Protein AF-A0A1E3I6L8-F1 (afdb_monomer)

pLDDT: mean 77.23, std 16.22, range [41.81, 96.69]

Foldseek 3Di:
DVPLDDDDPVRCLQVLQLVQLLFVVVQVVVVVVDPPDPDPADVQDPPGDGDDDDDLLQDPVSVCSNQLVDWTDHDDLVPADPPHPCNPSPDIRHNPDGDAEEAADEDLVVVQVVVVPDPPDPNDNVSSVVSVVSHDDCPPPQRYDYFHPPDDPVVSVVSSSVRNSCSVVVPDD

Nearest PDB structures (foldseek):
  3t61-assembly1_B  TM=8.665E-01  e=8.784E-06  Sinorhizobium meliloti 1021
  4eun-assembly1_A-2  TM=8.192E-01  e=5.957E-04  Janibacter sp. HTCC2649
  2wwf-assembly1_A  TM=7.005E-01  e=2.018E+00  Plasmodium falciparum 3D7
  5xb5-assembly1_A  TM=6.615E-01  e=2.146E+00  Aquifex aeolicus VF5
  5xb5-assembly1_B  TM=5.647E-01  e=2.018E+00  Aquifex aeolicus VF5

Mean predicted aligned error: 9.34 Å

Secondary structure (DSSP, 8-state):
--S-PPP-HHHHHHHHHHHHHHHHHHHHHHHHH----S----TT--SS----------SHHHHHHHHTSS--PPPPGGGS-TTSTTTT--PPP-S-S---EEEEE--HHHHHHHHHH-SS----HHHHHHHHHT----TT-TTEEEEE--S-HHHHHHHHHHHHHHHHTT---

Structure (mmCIF, N/CA/C/O backbone):
data_AF-A0A1E3I6L8-F1
#
_entry.id   AF-A0A1E3I6L8-F1
#
loop_
_atom_site.group_PDB
_atom_site.id
_atom_site.type_symbol
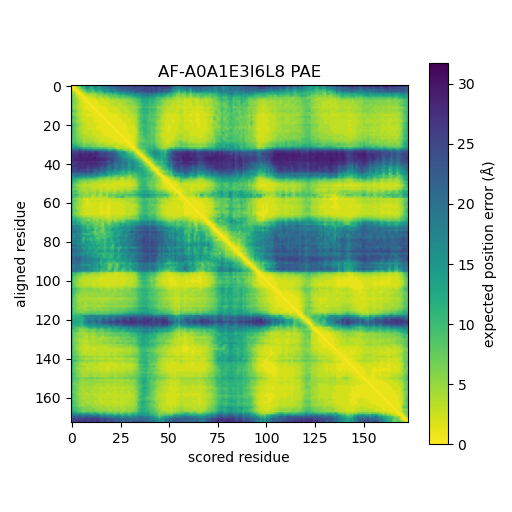_atom_site.label_atom_id
_atom_site.label_alt_id
_atom_site.label_comp_id
_atom_site.label_asym_id
_atom_site.label_entity_id
_atom_site.label_seq_id
_atom_site.pdbx_PDB_ins_code
_atom_site.Cartn_x
_atom_site.Cartn_y
_atom_site.Cartn_z
_atom_site.occupancy
_atom_site.B_iso_or_equiv
_atom_site.auth_seq_id
_atom_site.auth_comp_id
_atom_site.auth_asym_id
_atom_site.auth_atom_id
_atom_site.pdbx_PDB_model_num
ATOM 1 N N . MET A 1 1 ? 12.321 14.744 -6.419 1.00 46.94 1 MET A N 1
ATOM 2 C CA . MET A 1 1 ? 12.068 13.930 -7.634 1.00 46.94 1 MET A CA 1
ATOM 3 C C . MET A 1 1 ? 11.797 14.814 -8.864 1.00 46.94 1 MET A C 1
ATOM 5 O O . MET A 1 1 ? 10.755 14.685 -9.489 1.00 46.94 1 MET A O 1
ATOM 9 N N . SER A 1 2 ? 12.706 15.727 -9.233 1.00 49.22 2 SER A N 1
ATOM 10 C CA . SER A 1 2 ? 12.550 16.594 -10.424 1.00 49.22 2 SER A CA 1
ATOM 11 C C . SER A 1 2 ? 13.302 16.085 -11.663 1.00 49.22 2 SER A C 1
ATOM 13 O O . SER A 1 2 ? 13.050 16.571 -12.760 1.00 49.22 2 SER A O 1
ATOM 15 N N . ARG A 1 3 ? 14.205 15.101 -11.507 1.00 56.00 3 ARG A N 1
ATOM 16 C CA . ARG A 1 3 ? 15.082 14.582 -12.579 1.00 56.00 3 ARG A CA 1
ATOM 17 C C . ARG A 1 3 ? 14.625 13.256 -13.205 1.00 56.00 3 ARG A C 1
ATOM 19 O O . ARG A 1 3 ? 15.257 12.793 -14.142 1.00 56.00 3 ARG A O 1
ATOM 26 N N . GLY A 1 4 ? 13.540 12.650 -12.712 1.00 59.41 4 GLY A N 1
ATOM 27 C CA . GLY A 1 4 ? 13.014 11.375 -13.230 1.00 59.41 4 GLY A CA 1
ATOM 28 C C . GLY A 1 4 ? 13.802 10.121 -12.823 1.00 59.41 4 GLY A C 1
ATOM 29 O O . GLY A 1 4 ? 13.474 9.029 -13.277 1.00 59.41 4 GLY A O 1
ATOM 30 N N . GLU A 1 5 ? 14.812 10.257 -11.964 1.00 67.62 5 GLU A N 1
ATOM 31 C CA . GLU A 1 5 ? 15.563 9.133 -11.400 1.00 67.62 5 GLU A CA 1
ATOM 32 C C . GLU A 1 5 ? 14.704 8.380 -10.373 1.00 67.62 5 GLU A C 1
ATOM 34 O O . GLU A 1 5 ? 14.024 8.986 -9.538 1.00 67.62 5 GLU A O 1
ATOM 39 N N . ALA A 1 6 ? 14.699 7.048 -10.458 1.00 71.44 6 ALA A N 1
ATOM 40 C CA . ALA A 1 6 ? 14.016 6.213 -9.481 1.00 71.44 6 ALA A CA 1
ATOM 41 C C . ALA A 1 6 ? 14.799 6.215 -8.163 1.00 71.44 6 ALA A C 1
ATOM 43 O O . ALA A 1 6 ? 16.017 6.078 -8.174 1.00 71.44 6 ALA A O 1
ATOM 44 N N . LEU A 1 7 ? 14.088 6.311 -7.037 1.00 80.44 7 LEU A N 1
ATOM 45 C CA . LEU A 1 7 ? 14.697 6.136 -5.715 1.00 80.44 7 LEU A CA 1
ATOM 46 C C . LEU A 1 7 ? 15.368 4.754 -5.618 1.00 80.44 7 LEU A C 1
ATOM 48 O O . LEU A 1 7 ? 14.890 3.790 -6.232 1.00 80.44 7 LEU A O 1
ATOM 52 N N . SER A 1 8 ? 16.433 4.646 -4.834 1.00 84.50 8 SER A N 1
ATOM 53 C CA . SER A 1 8 ? 17.073 3.386 -4.443 1.00 84.50 8 SER A CA 1
ATOM 54 C C . SER A 1 8 ? 16.395 2.762 -3.212 1.00 84.50 8 SER A C 1
ATOM 56 O O . SER A 1 8 ? 15.415 3.293 -2.684 1.00 84.50 8 SER A O 1
ATOM 58 N N . ASP A 1 9 ? 16.856 1.587 -2.780 1.00 83.88 9 ASP A N 1
ATOM 59 C CA . ASP A 1 9 ? 16.396 0.979 -1.522 1.00 83.88 9 ASP A CA 1
ATOM 60 C C . ASP A 1 9 ? 16.813 1.823 -0.312 1.00 83.88 9 ASP A C 1
ATOM 62 O O . ASP A 1 9 ? 15.983 2.088 0.557 1.00 83.88 9 ASP A O 1
ATOM 66 N N . GLU A 1 10 ? 18.056 2.310 -0.309 1.00 83.12 10 GLU A N 1
ATOM 67 C CA . GLU A 1 10 ? 18.606 3.199 0.721 1.00 83.12 10 GLU A CA 1
ATOM 68 C C . GLU A 1 10 ? 17.812 4.503 0.818 1.00 83.12 10 GLU A C 1
ATOM 70 O O . GLU A 1 10 ? 17.487 4.939 1.917 1.00 83.12 10 GLU A O 1
ATOM 75 N N . ASP A 1 11 ? 17.387 5.062 -0.319 1.00 83.25 11 ASP A N 1
ATOM 76 C CA . ASP A 1 11 ? 16.543 6.258 -0.324 1.00 83.25 11 ASP A CA 1
ATOM 77 C C . ASP A 1 11 ? 15.155 5.995 0.271 1.00 83.25 11 ASP A C 1
ATOM 79 O O . ASP A 1 11 ? 14.557 6.898 0.842 1.00 83.25 11 ASP A O 1
ATOM 83 N N . ARG A 1 12 ? 14.589 4.789 0.107 1.00 84.81 12 ARG A N 1
ATOM 84 C CA . ARG A 1 12 ? 13.213 4.466 0.541 1.00 84.81 12 ARG A CA 1
ATOM 85 C C . ARG A 1 12 ? 13.124 4.040 1.997 1.00 84.81 12 ARG A C 1
ATOM 87 O O . ARG A 1 12 ? 12.110 4.320 2.634 1.00 84.81 12 ARG A O 1
ATOM 94 N N . LEU A 1 13 ? 14.137 3.334 2.489 1.00 82.81 13 LEU A N 1
ATOM 95 C CA . LEU A 1 13 ? 14.182 2.747 3.828 1.00 82.81 13 LEU A CA 1
ATOM 96 C C . LEU A 1 13 ? 13.789 3.746 4.932 1.00 82.81 13 LEU A C 1
ATOM 98 O O . LEU A 1 13 ? 12.833 3.461 5.664 1.00 82.81 13 LEU A O 1
ATOM 102 N N . PRO A 1 14 ? 14.402 4.944 4.994 1.00 82.19 14 PRO A N 1
ATOM 103 C CA . PRO A 1 14 ? 14.046 5.937 5.993 1.00 82.19 14 PRO A CA 1
ATOM 104 C C . PRO A 1 14 ? 12.582 6.384 5.902 1.00 82.19 14 PRO A C 1
ATOM 106 O O . PRO A 1 14 ? 11.883 6.495 6.911 1.00 82.19 14 PRO A O 1
ATOM 109 N N . TRP A 1 15 ? 12.073 6.591 4.685 1.00 85.06 15 TRP A N 1
ATOM 110 C CA . TRP A 1 15 ? 10.682 6.997 4.478 1.00 85.06 15 TRP A CA 1
ATOM 111 C C . TRP A 1 15 ? 9.690 5.915 4.898 1.00 85.06 15 TRP A C 1
ATOM 113 O O . TRP A 1 15 ? 8.659 6.241 5.477 1.00 85.06 15 TRP A O 1
ATOM 123 N N . LEU A 1 16 ? 9.980 4.636 4.646 1.00 86.62 16 LEU A N 1
ATOM 124 C CA . LEU A 1 16 ? 9.114 3.526 5.058 1.00 86.62 16 LEU A CA 1
ATOM 125 C C . LEU A 1 16 ? 9.030 3.414 6.584 1.00 86.62 16 LEU A C 1
ATOM 127 O O . LEU A 1 16 ? 7.927 3.313 7.129 1.00 86.62 16 LEU A O 1
ATOM 131 N N . ALA A 1 17 ? 10.174 3.501 7.269 1.00 82.69 17 ALA A N 1
ATOM 132 C CA . ALA A 1 17 ? 10.234 3.535 8.728 1.00 82.69 17 ALA A CA 1
ATOM 133 C C . ALA A 1 17 ? 9.431 4.717 9.285 1.00 82.69 17 ALA A C 1
ATOM 135 O O . ALA A 1 17 ? 8.641 4.570 10.222 1.00 82.69 17 ALA A O 1
ATOM 136 N N . LEU A 1 18 ? 9.583 5.884 8.659 1.00 83.19 18 LEU A N 1
ATOM 137 C CA . LEU A 1 18 ? 8.915 7.099 9.086 1.00 83.19 18 LEU A CA 1
ATOM 138 C C . LEU A 1 18 ? 7.398 7.066 8.869 1.00 83.19 18 LEU A C 1
ATOM 140 O O . LEU A 1 18 ? 6.635 7.506 9.730 1.00 83.19 18 LEU A O 1
ATOM 144 N N . ILE A 1 19 ? 6.948 6.542 7.728 1.00 87.81 19 ILE A N 1
ATOM 145 C CA . ILE A 1 19 ? 5.528 6.334 7.430 1.00 87.81 19 ILE A CA 1
ATOM 146 C C . ILE A 1 19 ? 4.897 5.487 8.537 1.00 87.81 19 ILE A C 1
ATOM 148 O O . ILE A 1 19 ? 3.843 5.846 9.067 1.00 87.81 19 ILE A O 1
ATOM 152 N N . ARG A 1 20 ? 5.563 4.393 8.922 1.00 87.31 20 ARG A N 1
ATOM 153 C CA . ARG A 1 20 ? 5.078 3.491 9.965 1.00 87.31 20 ARG A CA 1
ATOM 154 C C . ARG A 1 20 ? 5.038 4.158 11.340 1.00 87.31 20 ARG A C 1
ATOM 156 O O . ARG A 1 20 ? 3.983 4.159 11.971 1.00 87.31 20 ARG A O 1
ATOM 163 N N . SER A 1 21 ? 6.141 4.752 11.793 1.00 84.44 21 SER A N 1
ATOM 164 C CA . SER A 1 21 ? 6.210 5.376 13.123 1.00 84.44 21 SER A CA 1
ATOM 165 C C . SER A 1 21 ? 5.263 6.573 13.257 1.00 84.44 21 SER A C 1
ATOM 167 O O . SER A 1 21 ? 4.636 6.764 14.301 1.00 84.44 21 SER A O 1
ATOM 169 N N . THR A 1 22 ? 5.078 7.342 12.179 1.00 85.94 22 THR A N 1
ATOM 170 C CA . THR A 1 22 ? 4.099 8.437 12.134 1.00 85.94 22 THR A CA 1
ATOM 171 C C . THR A 1 22 ? 2.673 7.903 12.218 1.00 85.94 22 THR A C 1
ATOM 173 O O . THR A 1 22 ? 1.877 8.443 12.981 1.00 85.94 22 THR A O 1
ATOM 176 N N . ALA A 1 23 ? 2.344 6.834 11.484 1.00 87.81 23 ALA A N 1
ATOM 177 C CA . ALA A 1 23 ? 1.017 6.225 11.544 1.00 87.81 23 ALA A CA 1
ATOM 178 C C . ALA A 1 23 ? 0.685 5.706 12.953 1.00 87.81 23 ALA A C 1
ATOM 180 O O . ALA A 1 23 ? -0.413 5.947 13.450 1.00 87.81 23 ALA A O 1
ATOM 181 N N . GLU A 1 24 ? 1.638 5.053 13.625 1.00 85.31 24 GLU A N 1
ATOM 182 C CA . GLU A 1 24 ? 1.477 4.601 15.013 1.00 85.31 24 GLU A CA 1
ATOM 183 C C . GLU A 1 24 ? 1.232 5.765 15.971 1.00 85.31 24 GLU A C 1
ATOM 185 O O . GLU A 1 24 ? 0.283 5.731 16.755 1.00 85.31 24 GLU A O 1
ATOM 190 N N . ARG A 1 25 ? 2.057 6.815 15.880 1.00 84.50 25 ARG A N 1
ATOM 191 C CA . ARG A 1 25 ? 1.932 8.002 16.726 1.00 84.50 25 ARG A CA 1
ATOM 192 C C . ARG A 1 25 ? 0.580 8.689 16.535 1.00 84.50 25 ARG A C 1
ATOM 194 O O . ARG A 1 25 ? -0.096 8.953 17.522 1.00 84.50 25 ARG A O 1
ATOM 201 N N . VAL A 1 26 ? 0.170 8.931 15.288 1.00 85.44 26 VAL A N 1
ATOM 202 C CA . VAL A 1 26 ? -1.114 9.581 14.976 1.00 85.44 26 VAL A CA 1
ATOM 203 C C . VAL A 1 26 ? -2.286 8.746 15.495 1.00 85.44 26 VAL A C 1
ATOM 205 O O . VAL A 1 26 ? -3.158 9.281 16.169 1.00 85.44 26 VAL A O 1
ATOM 208 N N . CYS A 1 27 ? -2.296 7.431 15.256 1.00 84.56 27 CYS A N 1
ATOM 209 C CA . CYS A 1 27 ? -3.355 6.560 15.774 1.00 84.56 27 CYS A CA 1
ATOM 210 C C . CYS A 1 27 ? -3.408 6.548 17.308 1.00 84.56 27 CYS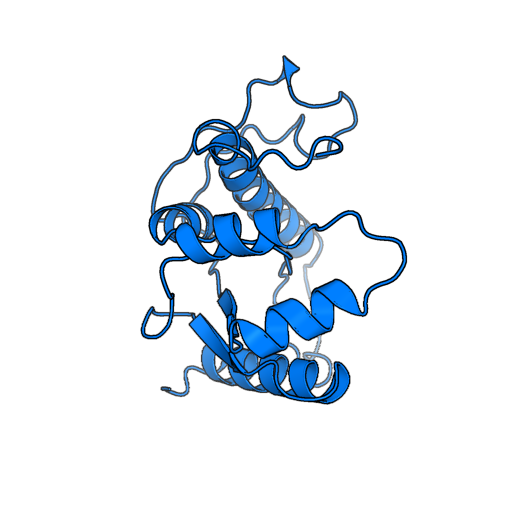 A C 1
ATOM 212 O O . CYS A 1 27 ? -4.500 6.533 17.875 1.00 84.56 27 CYS A O 1
ATOM 214 N N . LYS A 1 28 ? -2.249 6.560 17.978 1.00 82.69 28 LYS A N 1
ATOM 215 C CA . LYS A 1 28 ? -2.160 6.603 19.441 1.00 82.69 28 LYS A CA 1
ATOM 216 C C . LYS A 1 28 ? -2.693 7.924 19.995 1.00 82.69 28 LYS A C 1
ATOM 218 O O . LYS A 1 28 ? -3.562 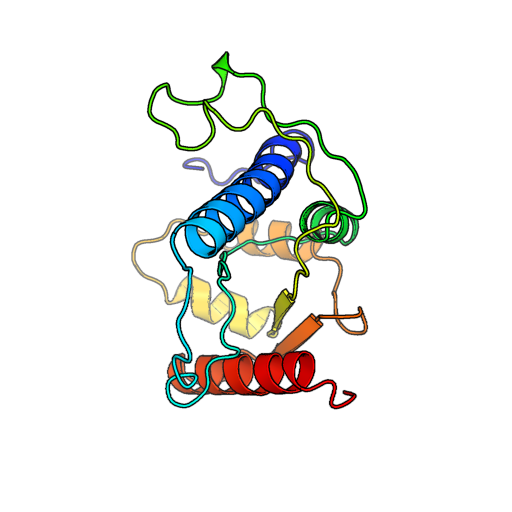7.895 20.857 1.00 82.69 28 LYS A O 1
ATOM 223 N N . GLU A 1 29 ? -2.230 9.056 19.467 1.00 84.06 29 GLU A N 1
ATOM 224 C CA . GLU A 1 29 ? -2.686 10.388 19.882 1.00 84.06 29 GLU A CA 1
ATOM 225 C C . GLU A 1 29 ? -4.203 10.545 19.699 1.00 84.06 29 GLU A C 1
ATOM 227 O O . GLU A 1 29 ? -4.880 11.059 20.585 1.00 84.06 29 GLU A O 1
ATOM 232 N N . GLU A 1 30 ? -4.760 10.073 18.580 1.00 82.06 30 GLU A N 1
ATOM 233 C CA . GLU A 1 30 ? -6.208 10.116 18.336 1.00 82.06 30 GLU A CA 1
ATOM 234 C C . GLU A 1 30 ? -6.990 9.160 19.251 1.00 82.06 30 GLU A C 1
ATOM 236 O O . GLU A 1 30 ? -8.097 9.485 19.675 1.00 82.06 30 GLU A O 1
ATOM 241 N N . SER A 1 31 ? -6.412 8.010 19.610 1.00 78.19 31 SER A N 1
ATOM 242 C CA . SER A 1 31 ? -7.020 7.094 20.581 1.00 78.19 31 SER A CA 1
ATOM 243 C C . SER A 1 31 ? -6.998 7.649 22.008 1.00 78.19 31 SER A C 1
ATOM 245 O O . SER A 1 31 ? -7.932 7.391 22.756 1.00 78.19 31 SER A O 1
ATOM 247 N N . GLU A 1 32 ? -5.950 8.377 22.402 1.00 79.62 32 GLU A N 1
ATOM 248 C CA . GLU A 1 32 ? -5.799 8.959 23.746 1.00 79.62 32 GLU A CA 1
ATOM 249 C C . GLU A 1 32 ? -6.646 10.224 23.930 1.00 79.62 32 GLU A C 1
ATOM 251 O O . GLU A 1 32 ? -7.158 10.473 25.019 1.00 79.62 32 GLU A O 1
ATOM 256 N N . LYS A 1 33 ? -6.848 11.006 22.862 1.00 74.69 33 LYS A N 1
ATOM 257 C CA . LYS A 1 33 ? -7.813 12.120 22.852 1.00 74.69 33 LYS A CA 1
ATOM 258 C C . LYS A 1 33 ? -9.262 11.634 22.938 1.00 74.69 33 LYS A C 1
ATOM 260 O O . LYS A 1 33 ? -10.139 12.397 23.336 1.00 74.69 33 LYS A O 1
ATOM 265 N N . GLY A 1 34 ? -9.511 10.390 22.529 1.00 59.78 34 GLY A N 1
ATOM 266 C CA . GLY A 1 34 ? -10.821 9.761 22.500 1.00 59.78 34 GLY A CA 1
ATOM 267 C C . GLY A 1 34 ? -11.057 8.797 23.662 1.00 59.78 34 GLY A C 1
ATOM 268 O O . GLY A 1 34 ? -11.126 7.590 23.441 1.00 59.78 34 GLY A O 1
ATOM 269 N N . GLU A 1 35 ? -11.347 9.307 24.863 1.00 49.03 35 GLU A N 1
ATOM 270 C CA . GLU A 1 35 ? -12.383 8.674 25.695 1.00 49.03 35 GLU A CA 1
ATOM 271 C C . GLU A 1 35 ? -13.709 8.793 24.923 1.00 49.03 35 GLU A C 1
ATOM 273 O O . GLU A 1 35 ? -14.512 9.698 25.136 1.00 49.03 35 GLU A O 1
ATOM 278 N N . VAL A 1 36 ? -13.909 7.932 23.923 1.00 50.72 36 VAL A N 1
ATOM 279 C CA . VAL A 1 36 ? -15.154 7.905 23.157 1.00 50.72 36 VAL A CA 1
ATOM 280 C C . VAL A 1 36 ? -16.198 7.212 24.025 1.00 50.72 36 VAL A C 1
ATOM 282 O O . VAL A 1 36 ? -16.367 5.993 23.981 1.00 50.72 36 VAL A O 1
ATOM 285 N N . GLU A 1 37 ? -16.916 8.004 24.821 1.00 41.81 37 GLU A N 1
ATOM 286 C CA . GLU A 1 37 ? -18.242 7.648 25.315 1.00 41.81 37 GLU A CA 1
ATOM 287 C C . GLU A 1 37 ? -19.093 7.168 24.135 1.00 41.81 37 GLU A C 1
ATOM 289 O O . GLU A 1 37 ? -19.512 7.975 23.311 1.00 41.81 37 GLU A O 1
ATOM 294 N N . GLY A 1 38 ? -19.339 5.856 24.036 1.00 42.12 38 GLY A N 1
ATOM 295 C CA . GLY A 1 38 ? -20.522 5.270 23.387 1.00 42.12 38 GLY A CA 1
ATOM 296 C C . GLY A 1 38 ? -20.892 5.763 21.979 1.00 42.12 38 GLY A C 1
ATOM 297 O O . GLY A 1 38 ? -22.048 5.622 21.572 1.00 42.12 38 GLY A O 1
ATOM 298 N N . GLY A 1 39 ? -19.955 6.352 21.237 1.00 42.75 39 GLY A N 1
ATOM 299 C CA . GLY A 1 39 ? -20.202 6.979 19.950 1.00 42.75 39 GLY A CA 1
ATOM 300 C C . GLY A 1 39 ? -20.445 5.903 18.912 1.00 42.75 39 GLY A C 1
ATOM 301 O O . GLY A 1 39 ? -19.498 5.297 18.416 1.00 42.75 39 GLY A O 1
ATOM 302 N N . LYS A 1 40 ? -21.722 5.643 18.605 1.00 44.84 40 LYS A N 1
ATOM 303 C CA . LYS A 1 40 ? -22.145 4.830 17.460 1.00 44.84 40 LYS A CA 1
ATOM 304 C C . LYS A 1 40 ? -21.223 5.132 16.284 1.00 44.84 40 LYS A C 1
ATOM 306 O O . LYS A 1 40 ? -21.125 6.291 15.881 1.00 44.84 40 LYS A O 1
ATOM 311 N N . ALA A 1 41 ? -20.576 4.098 15.750 1.00 49.38 41 ALA A N 1
ATOM 312 C CA . ALA A 1 41 ? -19.901 4.191 14.471 1.00 49.38 41 ALA A CA 1
ATOM 313 C C . ALA A 1 41 ? -20.831 4.933 13.502 1.00 49.38 41 ALA A C 1
ATOM 315 O O . ALA A 1 41 ? -21.947 4.470 13.247 1.00 49.38 41 ALA A O 1
ATOM 316 N N . GLY A 1 42 ? -20.413 6.108 13.020 1.00 48.78 42 GLY A N 1
ATOM 317 C CA . GLY A 1 42 ? -21.088 6.740 11.890 1.00 48.78 42 GLY A CA 1
ATOM 318 C C . GLY A 1 42 ? -21.210 5.711 10.766 1.00 48.78 42 GLY A C 1
ATOM 319 O O . GLY A 1 42 ? -20.365 4.814 10.681 1.00 48.78 42 GLY A O 1
ATOM 320 N N . GLU A 1 43 ? -22.271 5.789 9.959 1.00 45.06 43 GLU A N 1
ATOM 321 C CA . GLU A 1 43 ? -22.574 4.798 8.918 1.00 45.06 43 GLU A CA 1
ATOM 322 C C . GLU A 1 43 ? -21.305 4.363 8.158 1.00 45.06 43 GLU A C 1
ATOM 324 O O . GLU A 1 43 ? -20.736 5.111 7.366 1.00 45.06 43 GLU A O 1
ATOM 329 N N . GLY A 1 44 ? -20.839 3.137 8.432 1.00 53.25 44 GLY A N 1
ATOM 330 C CA . GLY A 1 44 ? -19.717 2.505 7.736 1.00 53.25 44 GLY A CA 1
ATOM 331 C C . GLY A 1 44 ? -18.328 2.578 8.388 1.00 53.25 44 GLY A C 1
ATOM 332 O O . GLY A 1 44 ? -17.394 2.064 7.771 1.00 53.25 44 GLY A O 1
ATOM 333 N N . GLY A 1 45 ? -18.166 3.165 9.580 1.00 59.16 45 GLY A N 1
ATOM 334 C CA . GLY A 1 45 ? -16.897 3.178 10.327 1.00 59.16 45 GLY A CA 1
ATOM 335 C C . GLY A 1 45 ? -16.702 1.979 11.271 1.00 59.16 45 GLY A C 1
ATOM 336 O O . GLY A 1 45 ? -17.661 1.382 11.740 1.00 59.16 45 GLY A O 1
ATOM 337 N N . ILE A 1 46 ? -15.448 1.647 11.596 1.00 62.28 46 ILE A N 1
ATOM 338 C CA . ILE A 1 46 ? -15.074 0.578 12.555 1.00 62.28 46 ILE A CA 1
ATOM 339 C C . ILE A 1 46 ? -14.836 1.086 13.991 1.00 62.28 46 ILE A C 1
ATOM 341 O O . ILE A 1 46 ? -14.426 0.318 14.854 1.00 62.28 46 ILE A O 1
ATOM 345 N N . GLY A 1 47 ? -15.052 2.381 14.252 1.00 66.88 47 GLY A N 1
ATOM 346 C CA . GLY A 1 47 ? -14.950 2.968 15.596 1.00 66.88 47 GLY A CA 1
ATOM 347 C C . GLY A 1 47 ? -13.532 3.068 16.177 1.00 66.88 47 GLY A C 1
ATOM 348 O O . GLY A 1 47 ? -13.394 3.350 17.360 1.00 66.88 47 GLY A O 1
ATOM 349 N N . ARG A 1 48 ? -12.484 2.852 15.369 1.00 73.88 48 ARG A N 1
ATOM 350 C CA . ARG A 1 48 ? -11.077 3.040 15.764 1.00 73.88 48 ARG A CA 1
ATOM 351 C C . ARG A 1 48 ? -10.377 4.065 14.865 1.00 73.88 48 ARG A C 1
ATOM 353 O O . ARG A 1 48 ? -10.695 4.103 13.671 1.00 73.88 48 ARG A O 1
ATOM 360 N N . PRO A 1 49 ? -9.424 4.854 15.393 1.00 81.31 49 PRO A N 1
ATOM 361 C CA . PRO A 1 49 ? -8.600 5.732 14.574 1.00 81.31 49 PRO A CA 1
ATOM 362 C C . PRO A 1 49 ? -7.750 4.917 13.590 1.00 81.31 49 PRO A C 1
ATOM 364 O O . PRO A 1 49 ? -7.386 3.766 13.845 1.00 81.31 49 PRO A O 1
ATOM 367 N N . GLY A 1 50 ? -7.455 5.516 12.441 1.00 85.44 50 GLY A N 1
ATOM 368 C CA . GLY A 1 50 ? -6.654 4.908 11.387 1.00 85.44 50 GLY A CA 1
ATOM 369 C C . GLY A 1 50 ? -6.090 5.966 10.447 1.00 85.44 50 GLY A C 1
ATOM 370 O O . GLY A 1 50 ? -6.604 7.080 10.375 1.00 85.44 50 GLY A O 1
ATOM 371 N N . VAL A 1 51 ? -5.041 5.604 9.710 1.00 89.75 51 VAL A N 1
ATOM 372 C CA . VAL A 1 51 ? -4.397 6.471 8.715 1.00 89.75 51 VAL A CA 1
ATOM 373 C C . VAL A 1 51 ? -4.470 5.800 7.346 1.00 89.75 51 VAL A C 1
ATOM 375 O O . VAL A 1 51 ? -4.266 4.592 7.230 1.00 89.75 51 VAL A O 1
ATOM 378 N N . VAL A 1 52 ? -4.749 6.584 6.302 1.00 91.50 52 VAL A N 1
ATOM 379 C CA . VAL A 1 52 ? -4.679 6.147 4.900 1.00 91.50 52 VAL A CA 1
ATOM 380 C C . VAL A 1 52 ? -3.501 6.844 4.235 1.00 91.50 52 VAL A C 1
ATOM 382 O O . VAL A 1 52 ? -3.376 8.064 4.310 1.00 91.50 52 VAL A O 1
ATOM 385 N N . ILE A 1 53 ? -2.636 6.067 3.583 1.00 91.50 53 ILE A N 1
ATOM 386 C CA . ILE A 1 53 ? -1.379 6.553 3.010 1.00 91.50 53 ILE A CA 1
ATOM 387 C C . ILE A 1 53 ? -1.295 6.092 1.561 1.00 91.50 53 ILE A C 1
ATOM 389 O O . ILE A 1 53 ? -1.430 4.906 1.269 1.00 91.50 53 ILE A O 1
ATOM 393 N N . ALA A 1 54 ? -1.048 7.029 0.647 1.00 90.38 54 ALA A N 1
ATOM 394 C CA . ALA A 1 54 ? -0.678 6.695 -0.719 1.00 90.38 54 ALA A CA 1
ATOM 395 C C . ALA A 1 54 ? 0.819 6.360 -0.750 1.00 90.38 54 ALA A C 1
ATOM 397 O O . ALA A 1 54 ? 1.661 7.231 -0.540 1.00 90.38 54 ALA A O 1
ATOM 398 N N . CYS A 1 55 ? 1.150 5.096 -0.995 1.00 88.00 55 CYS A N 1
ATOM 399 C CA . CYS A 1 55 ? 2.525 4.610 -1.055 1.00 88.00 55 CYS A CA 1
ATOM 400 C C . CYS A 1 55 ? 2.677 3.655 -2.239 1.00 88.00 55 CYS A C 1
ATOM 402 O O . CYS A 1 55 ? 1.733 2.947 -2.585 1.00 88.00 55 CYS A O 1
ATOM 404 N N . SER A 1 56 ? 3.858 3.628 -2.860 1.00 83.00 56 SER A N 1
ATOM 405 C CA . SER A 1 56 ? 4.136 2.676 -3.934 1.00 83.00 56 SER A CA 1
ATOM 406 C C . SER A 1 56 ? 4.430 1.268 -3.406 1.00 83.00 56 SER A C 1
ATOM 408 O O . SER A 1 56 ? 4.064 0.318 -4.082 1.00 83.00 56 SER A O 1
ATOM 410 N N . ALA A 1 57 ? 5.053 1.136 -2.219 1.00 76.12 57 ALA A N 1
ATOM 411 C CA . ALA A 1 57 ? 5.313 -0.120 -1.485 1.00 76.12 57 ALA A CA 1
ATOM 412 C C . ALA A 1 57 ? 5.544 -1.354 -2.387 1.00 76.12 57 ALA A C 1
ATOM 414 O O . ALA A 1 57 ? 4.903 -2.396 -2.246 1.00 76.12 57 ALA A O 1
ATOM 415 N N . LEU A 1 58 ? 6.447 -1.184 -3.354 1.00 85.62 58 LEU A N 1
ATOM 416 C CA . LEU A 1 58 ? 6.542 -2.030 -4.542 1.00 85.62 58 LEU A CA 1
ATOM 417 C C . LEU A 1 58 ? 7.073 -3.434 -4.228 1.00 85.62 58 LEU A C 1
ATOM 419 O O . LEU A 1 58 ? 6.544 -4.397 -4.768 1.00 85.62 58 LEU A O 1
ATOM 423 N N . LYS A 1 59 ? 8.040 -3.566 -3.314 1.00 89.56 59 LYS A N 1
ATOM 424 C CA . LYS A 1 59 ? 8.606 -4.852 -2.875 1.00 89.56 59 LYS A CA 1
ATOM 425 C C . LYS A 1 59 ? 7.876 -5.408 -1.648 1.00 89.56 59 LYS A C 1
ATOM 427 O O . LYS A 1 59 ? 7.409 -4.635 -0.808 1.00 89.56 59 LYS A O 1
ATOM 432 N N . GLY A 1 60 ? 7.843 -6.730 -1.499 1.00 87.06 60 GLY A N 1
ATOM 433 C CA . GLY A 1 60 ? 7.254 -7.433 -0.356 1.00 87.06 60 GLY A CA 1
ATOM 434 C C . GLY A 1 60 ? 7.849 -6.981 0.971 1.00 87.06 60 GLY A C 1
ATOM 435 O O . GLY A 1 60 ? 7.124 -6.571 1.873 1.00 87.06 60 GLY A O 1
ATOM 436 N N . TRP A 1 61 ? 9.175 -6.894 1.055 1.00 85.19 61 TRP A N 1
ATOM 437 C CA . TRP A 1 61 ? 9.837 -6.480 2.292 1.00 85.19 61 TRP A CA 1
ATOM 438 C C . TRP A 1 61 ? 9.591 -5.003 2.662 1.00 85.19 61 TRP A C 1
ATOM 440 O O . TRP A 1 61 ? 9.624 -4.649 3.839 1.00 85.19 61 TRP A O 1
ATOM 450 N N . TYR A 1 62 ? 9.258 -4.128 1.699 1.00 90.19 62 TYR A N 1
ATOM 451 C CA . TYR A 1 62 ? 8.772 -2.781 2.032 1.00 90.19 62 TYR A CA 1
ATOM 452 C C . TYR A 1 62 ? 7.413 -2.844 2.734 1.00 90.19 62 TYR A C 1
ATOM 454 O O . TYR A 1 62 ? 7.158 -2.093 3.678 1.00 90.19 62 TYR A O 1
ATOM 462 N N . ARG A 1 63 ? 6.521 -3.727 2.263 1.00 91.19 63 ARG A N 1
ATOM 463 C CA . ARG A 1 63 ? 5.211 -3.952 2.883 1.00 91.19 63 ARG A CA 1
ATOM 464 C C . ARG A 1 63 ? 5.369 -4.536 4.280 1.00 91.19 63 ARG A C 1
ATOM 466 O O . ARG A 1 63 ? 4.635 -4.136 5.175 1.00 91.19 63 ARG A O 1
ATOM 473 N N . ASP A 1 64 ? 6.362 -5.387 4.494 1.00 86.56 64 ASP A N 1
ATOM 474 C CA . ASP A 1 64 ? 6.673 -5.970 5.800 1.00 86.56 64 ASP A CA 1
ATOM 475 C C . ASP A 1 64 ? 7.140 -4.929 6.830 1.00 86.56 64 ASP A C 1
ATOM 477 O O . ASP A 1 64 ? 6.707 -4.964 7.986 1.00 86.56 64 ASP A O 1
ATOM 481 N N . ILE A 1 65 ? 7.912 -3.922 6.405 1.00 86.75 65 ILE A N 1
ATOM 482 C CA . ILE A 1 65 ? 8.216 -2.747 7.242 1.00 86.75 65 ILE A CA 1
ATOM 483 C C . ILE A 1 65 ? 6.924 -2.001 7.607 1.00 86.75 65 ILE A C 1
ATOM 485 O O . ILE A 1 65 ? 6.689 -1.676 8.770 1.00 86.75 65 ILE A O 1
ATOM 489 N N . LEU A 1 66 ? 6.039 -1.764 6.633 1.00 89.69 66 LEU A N 1
ATOM 490 C CA . LEU A 1 66 ? 4.770 -1.058 6.861 1.00 89.69 66 LEU A CA 1
ATOM 491 C C . LEU A 1 66 ? 3.765 -1.865 7.702 1.00 89.69 66 LEU A C 1
ATOM 493 O O . LEU A 1 66 ? 2.929 -1.276 8.395 1.00 89.69 66 LEU A O 1
ATOM 497 N N . ARG A 1 67 ? 3.840 -3.199 7.676 1.00 87.94 67 ARG A N 1
ATOM 498 C CA . ARG A 1 67 ? 3.127 -4.100 8.598 1.00 87.94 67 ARG A CA 1
ATOM 499 C C . ARG A 1 67 ? 3.705 -4.053 10.013 1.00 87.94 67 ARG A C 1
ATOM 501 O O . ARG A 1 67 ? 3.000 -4.404 10.955 1.00 87.94 67 ARG A O 1
ATOM 508 N N . GLY A 1 68 ? 4.951 -3.607 10.164 1.00 84.25 68 GLY A N 1
ATOM 509 C CA . GLY A 1 68 ? 5.678 -3.633 11.430 1.00 84.25 68 GLY A CA 1
ATOM 510 C C . GLY A 1 68 ? 6.183 -5.028 11.807 1.00 84.25 68 GLY A C 1
ATOM 511 O O . GLY A 1 68 ? 6.363 -5.299 12.991 1.00 84.25 68 GLY A O 1
ATOM 512 N N . VAL A 1 69 ? 6.359 -5.926 10.827 1.00 79.25 69 VAL A N 1
ATOM 513 C CA . VAL A 1 69 ? 6.938 -7.269 11.049 1.00 79.25 69 VAL A CA 1
ATOM 514 C C . VAL A 1 69 ? 8.457 -7.284 10.858 1.00 79.25 69 VAL A C 1
ATOM 516 O O . VAL A 1 69 ? 9.128 -8.178 11.363 1.00 79.25 69 VAL A O 1
ATOM 519 N N . VAL A 1 70 ? 8.997 -6.281 10.159 1.00 73.50 70 VAL A N 1
ATOM 520 C CA . VAL A 1 70 ? 10.433 -6.048 9.982 1.00 73.50 70 VAL A CA 1
ATOM 521 C C . VAL A 1 70 ? 10.767 -4.647 10.475 1.00 73.50 70 VAL A C 1
ATOM 523 O O . VAL A 1 70 ? 10.010 -3.696 10.274 1.00 73.50 70 VAL A O 1
ATOM 526 N N . GLU A 1 71 ? 11.911 -4.523 11.131 1.00 67.25 71 GLU A N 1
ATOM 527 C CA . GLU A 1 71 ? 12.409 -3.255 11.642 1.00 67.25 71 GLU A CA 1
ATOM 528 C C . GLU A 1 71 ? 13.136 -2.495 10.536 1.00 67.25 71 GLU A C 1
ATOM 530 O O . GLU A 1 71 ? 13.919 -3.067 9.780 1.00 67.25 71 GLU A O 1
ATOM 535 N N . ALA A 1 72 ? 12.891 -1.192 10.467 1.00 67.00 72 ALA A N 1
ATOM 536 C CA . ALA A 1 72 ? 13.644 -0.277 9.629 1.00 67.00 72 ALA A CA 1
ATOM 537 C C . ALA A 1 72 ? 14.040 0.935 10.466 1.00 67.00 72 ALA A C 1
ATOM 539 O O . ALA A 1 72 ? 13.223 1.455 11.236 1.00 67.00 72 ALA A O 1
ATOM 540 N N . ASP A 1 73 ? 15.291 1.360 10.320 1.00 63.75 73 ASP A N 1
ATOM 541 C CA . ASP A 1 73 ? 15.780 2.552 10.993 1.00 63.75 73 ASP A CA 1
ATOM 542 C C . ASP A 1 73 ? 15.186 3.806 10.323 1.00 63.75 73 ASP A C 1
ATOM 544 O O . ASP A 1 73 ? 15.136 3.888 9.090 1.00 63.75 73 ASP A O 1
ATOM 548 N N . PRO A 1 74 ? 14.694 4.782 11.108 1.00 60.88 74 PRO A N 1
ATOM 549 C CA . PRO A 1 74 ? 14.276 6.072 10.574 1.00 60.88 74 PRO A CA 1
ATOM 550 C C . PRO A 1 74 ? 15.485 6.857 10.026 1.00 60.88 74 PRO A C 1
ATOM 552 O O . PRO A 1 74 ? 16.629 6.543 10.365 1.00 60.88 74 PRO A O 1
ATOM 555 N N . PRO A 1 75 ? 15.256 7.900 9.203 1.00 56.88 75 PRO A N 1
ATOM 556 C CA . PRO A 1 75 ? 16.340 8.740 8.703 1.00 56.88 75 PRO A CA 1
ATOM 557 C C . PRO A 1 75 ? 17.083 9.416 9.859 1.00 56.88 75 PRO A C 1
ATOM 559 O O . PRO A 1 75 ? 16.465 9.712 10.890 1.00 56.88 75 PRO A O 1
ATOM 562 N N . PRO A 1 76 ? 18.382 9.718 9.688 1.00 55.03 76 PRO A N 1
ATOM 563 C CA . PRO A 1 76 ? 19.095 10.634 10.568 1.00 55.03 76 PRO A CA 1
ATOM 564 C C . PRO A 1 76 ? 18.310 11.938 10.757 1.00 55.03 76 PRO A C 1
ATOM 566 O O . PRO A 1 76 ? 17.691 12.446 9.824 1.00 55.03 76 PRO A O 1
ATOM 569 N N . LYS A 1 77 ? 18.344 12.506 11.969 1.00 57.22 77 LYS A N 1
ATOM 570 C CA . LYS A 1 77 ? 17.612 13.744 12.296 1.00 57.22 77 LYS A CA 1
ATOM 571 C C . LYS A 1 77 ? 17.934 14.913 11.369 1.00 57.22 77 LYS A C 1
ATOM 573 O O . LYS A 1 77 ? 17.051 15.721 11.120 1.00 57.22 77 LYS A O 1
ATOM 578 N N . ASP A 1 78 ? 19.167 14.983 10.878 1.00 56.12 78 ASP A N 1
ATOM 579 C CA . ASP A 1 78 ? 19.637 16.069 10.016 1.00 56.12 78 ASP A CA 1
ATOM 580 C C . ASP A 1 78 ? 18.989 16.035 8.616 1.00 56.12 78 ASP A C 1
ATOM 582 O O . ASP A 1 78 ? 18.927 17.063 7.944 1.00 56.12 78 ASP A O 1
ATOM 586 N N . ASP A 1 79 ? 18.443 14.883 8.200 1.00 55.41 79 ASP A N 1
ATOM 587 C CA . ASP A 1 79 ? 17.698 14.717 6.943 1.00 55.41 79 ASP A CA 1
ATOM 588 C C . ASP A 1 79 ? 16.198 15.045 7.095 1.00 55.41 79 ASP A C 1
ATOM 590 O O . ASP A 1 79 ? 15.440 15.050 6.119 1.00 55.41 79 ASP A O 1
ATOM 594 N N . LEU A 1 80 ? 15.748 15.331 8.321 1.00 56.28 80 LEU A N 1
ATOM 595 C CA . LEU A 1 80 ? 14.396 15.786 8.617 1.00 56.28 80 LEU A CA 1
ATOM 596 C C . LEU A 1 80 ? 14.383 17.315 8.675 1.00 56.28 80 LEU A C 1
ATOM 598 O O . LEU A 1 80 ? 15.137 17.934 9.419 1.00 56.28 80 LEU A O 1
ATOM 602 N N . VAL A 1 81 ? 13.484 17.946 7.920 1.00 57.50 81 VAL A N 1
ATOM 603 C CA . VAL A 1 81 ? 13.240 19.393 8.047 1.00 57.50 81 VAL A CA 1
ATOM 604 C C . VAL A 1 81 ? 12.789 19.686 9.489 1.00 57.50 81 VAL A C 1
ATOM 606 O O . VAL A 1 81 ? 12.005 18.913 10.034 1.00 57.50 81 VAL A O 1
ATOM 609 N N . GLU A 1 82 ? 13.256 20.774 10.114 1.00 51.75 82 GLU A N 1
ATOM 610 C CA . GLU A 1 82 ? 13.010 21.066 11.546 1.00 51.75 82 GLU A CA 1
ATOM 611 C C . GLU A 1 82 ? 11.518 21.013 11.943 1.00 51.75 82 GLU A C 1
ATOM 613 O O . GLU A 1 82 ? 11.176 20.515 13.016 1.00 51.75 82 GLU A O 1
ATOM 618 N N . ASP A 1 83 ? 10.625 21.442 11.045 1.00 54.75 83 ASP A N 1
ATOM 619 C CA . ASP A 1 83 ? 9.164 21.452 11.235 1.00 54.75 83 ASP A CA 1
ATOM 620 C C . ASP A 1 83 ? 8.465 20.179 10.704 1.00 54.75 83 ASP A C 1
ATOM 622 O O . ASP A 1 83 ? 7.242 20.098 10.579 1.00 54.75 83 ASP A O 1
ATOM 626 N N . HIS A 1 84 ? 9.234 19.152 10.331 1.00 50.75 84 HIS A N 1
ATOM 627 C CA . HIS A 1 84 ? 8.668 17.899 9.854 1.00 50.75 84 HIS A CA 1
ATOM 628 C C . HIS A 1 84 ? 8.017 17.161 11.035 1.00 50.75 84 HIS A C 1
ATOM 630 O O . HIS A 1 84 ? 8.680 16.946 12.047 1.00 50.75 84 HIS A O 1
ATOM 636 N N . PRO A 1 85 ? 6.793 16.607 10.913 1.00 52.72 85 PRO A N 1
ATOM 637 C CA . PRO A 1 85 ? 6.135 15.810 11.969 1.00 52.72 85 PRO A CA 1
ATOM 638 C C . PRO A 1 85 ? 6.894 14.529 12.394 1.00 52.72 85 PRO A C 1
ATOM 640 O O . PRO A 1 85 ? 6.428 13.772 13.249 1.00 52.72 85 PRO A O 1
ATOM 643 N N . ALA A 1 86 ? 8.049 14.293 11.772 1.00 51.25 86 ALA A N 1
ATOM 644 C CA . ALA A 1 86 ? 9.000 13.214 11.984 1.00 51.25 86 ALA A CA 1
ATOM 645 C C . ALA A 1 86 ? 10.163 13.603 12.893 1.00 51.25 86 ALA A C 1
ATOM 647 O O . ALA A 1 86 ? 10.856 12.717 13.374 1.00 51.25 86 ALA A O 1
ATOM 648 N N . SER A 1 87 ? 10.412 14.898 13.116 1.00 53.06 87 SER A N 1
ATOM 649 C CA . SER A 1 87 ? 11.532 15.367 13.943 1.00 53.06 87 SER A CA 1
ATOM 650 C C . SER A 1 87 ? 11.444 14.828 15.380 1.00 53.06 87 SER A C 1
ATOM 652 O O . SER A 1 87 ? 12.464 14.619 16.036 1.00 53.06 87 SER A O 1
ATOM 654 N N . ASN A 1 88 ? 10.226 14.476 15.817 1.00 49.22 88 ASN A N 1
ATOM 655 C CA . ASN A 1 88 ? 9.922 13.792 17.078 1.00 49.22 88 ASN A CA 1
ATOM 656 C C . ASN A 1 88 ? 9.731 12.259 16.944 1.00 49.22 88 ASN A C 1
ATOM 658 O O . ASN A 1 88 ? 9.466 11.578 17.938 1.00 49.22 88 ASN A O 1
ATOM 662 N N . ALA A 1 89 ? 9.844 11.684 15.741 1.00 51.38 89 ALA A N 1
ATOM 663 C CA . ALA A 1 89 ? 9.662 10.256 15.463 1.00 51.38 89 ALA A CA 1
ATOM 664 C C . ALA A 1 89 ? 10.922 9.451 15.821 1.00 51.38 89 ALA A C 1
ATOM 666 O O . ALA A 1 89 ? 11.614 8.893 14.980 1.00 51.38 89 ALA A O 1
ATOM 667 N N . HIS A 1 90 ? 11.193 9.364 17.119 1.00 50.06 90 HIS A N 1
ATOM 668 C CA . HIS A 1 90 ? 12.232 8.512 17.704 1.00 50.06 90 HIS A CA 1
ATOM 669 C C . HIS A 1 90 ? 11.844 7.033 17.832 1.00 50.06 90 HIS A C 1
ATOM 671 O O . HIS A 1 90 ? 12.574 6.245 18.432 1.00 50.06 90 HIS A O 1
ATOM 677 N N . HIS A 1 91 ? 10.671 6.657 17.332 1.00 50.06 91 HIS A N 1
ATOM 678 C CA . HIS A 1 91 ? 10.075 5.362 17.611 1.00 50.06 91 HIS A CA 1
ATOM 679 C C . HIS A 1 91 ? 10.331 4.419 16.440 1.00 50.06 91 HIS A C 1
ATOM 681 O O . HIS A 1 91 ? 9.927 4.693 15.310 1.00 50.06 91 HIS A O 1
ATOM 687 N N . ARG A 1 92 ? 11.004 3.302 16.727 1.00 53.84 92 ARG A N 1
ATOM 688 C CA . ARG A 1 92 ? 11.101 2.158 15.821 1.00 53.84 92 ARG A CA 1
ATOM 689 C C . ARG A 1 92 ? 9.694 1.711 15.417 1.00 53.84 92 ARG A C 1
ATOM 691 O O . ARG A 1 92 ? 8.810 1.692 16.270 1.00 53.84 92 ARG A O 1
ATOM 698 N N . ALA A 1 93 ? 9.510 1.311 14.160 1.00 55.22 93 ALA A N 1
ATOM 699 C CA . ALA A 1 93 ? 8.305 0.610 13.723 1.00 55.22 93 ALA A CA 1
ATOM 700 C C . ALA A 1 93 ? 8.005 -0.574 14.665 1.00 55.22 93 ALA A C 1
ATOM 702 O O . ALA A 1 93 ? 8.855 -1.446 14.845 1.00 55.22 93 ALA A O 1
ATOM 703 N N . THR A 1 94 ? 6.827 -0.590 15.290 1.00 58.22 94 THR A N 1
ATOM 704 C CA . THR A 1 94 ? 6.369 -1.693 16.150 1.00 58.22 94 THR A CA 1
ATOM 705 C C . THR A 1 94 ? 5.289 -2.503 15.429 1.00 58.22 94 THR A C 1
ATOM 707 O O . THR A 1 94 ? 4.837 -2.124 14.356 1.00 58.22 94 THR A O 1
ATOM 710 N N . SER A 1 95 ? 4.825 -3.627 15.977 1.00 59.94 95 SER A N 1
ATOM 711 C CA . SER A 1 95 ? 3.738 -4.433 15.386 1.00 59.94 95 SER A CA 1
ATOM 712 C C . SER A 1 95 ? 2.328 -3.995 15.828 1.00 59.94 95 SER A C 1
ATOM 714 O O . SER A 1 95 ? 1.342 -4.659 15.518 1.00 59.94 95 SER A O 1
ATOM 716 N N . ASN A 1 96 ? 2.198 -2.861 16.530 1.00 71.06 96 ASN A N 1
ATOM 717 C CA . ASN A 1 96 ? 0.971 -2.483 17.251 1.00 71.06 96 ASN A CA 1
ATOM 718 C C . ASN A 1 96 ? -0.153 -1.886 16.386 1.00 71.06 96 ASN A C 1
ATOM 720 O O . ASN A 1 96 ? -1.266 -1.688 16.872 1.00 71.06 96 ASN A O 1
ATOM 724 N N . LEU A 1 97 ? 0.109 -1.595 15.111 1.00 82.94 97 LEU A N 1
ATOM 725 C CA . LEU A 1 97 ? -0.884 -1.085 14.169 1.00 82.94 97 LEU A CA 1
ATOM 726 C C . LEU A 1 97 ? -1.122 -2.105 13.049 1.00 82.94 97 LEU A C 1
ATOM 728 O O . LEU A 1 97 ? -0.218 -2.418 12.273 1.00 82.94 97 LEU A O 1
ATOM 732 N N . LYS A 1 98 ? -2.350 -2.623 12.953 1.00 88.25 98 LYS A N 1
ATOM 733 C CA . LYS A 1 98 ? -2.749 -3.533 11.870 1.00 88.25 98 LYS A CA 1
ATOM 734 C C . LYS A 1 98 ? -2.787 -2.764 10.545 1.00 88.25 98 LYS A C 1
ATOM 736 O O . LYS A 1 98 ? -3.526 -1.788 10.423 1.00 88.25 98 LYS A O 1
ATOM 741 N N . THR A 1 99 ? -2.022 -3.232 9.563 1.00 90.62 99 THR A N 1
ATOM 742 C CA . THR A 1 99 ? -1.881 -2.599 8.243 1.00 90.62 99 THR A CA 1
ATOM 743 C C . THR A 1 99 ? -2.593 -3.418 7.178 1.00 90.62 99 THR A C 1
ATOM 745 O O . THR A 1 99 ? -2.416 -4.630 7.116 1.00 90.62 99 THR A O 1
ATOM 748 N N . TYR A 1 100 ? -3.349 -2.740 6.317 1.00 92.88 100 TYR A N 1
ATOM 749 C CA . TYR A 1 100 ? -3.970 -3.319 5.128 1.00 92.88 100 TYR A CA 1
ATOM 750 C C . TYR A 1 100 ? -3.423 -2.627 3.884 1.00 92.88 100 TYR A C 1
ATOM 752 O O . TYR A 1 100 ? -3.097 -1.439 3.931 1.00 92.88 100 TYR A O 1
ATOM 760 N N . PHE A 1 101 ? -3.375 -3.341 2.762 1.00 95.06 101 PHE A N 1
ATOM 761 C CA . PHE A 1 101 ? -2.968 -2.775 1.478 1.00 95.06 101 PHE A CA 1
ATOM 762 C C . PHE A 1 101 ? -4.127 -2.778 0.496 1.00 95.06 101 PHE A C 1
ATOM 764 O O . PHE A 1 101 ? -4.845 -3.765 0.354 1.00 95.06 101 PHE A O 1
ATOM 771 N N . VAL A 1 102 ? -4.271 -1.672 -0.227 1.00 96.25 102 VAL A N 1
ATOM 772 C CA . VAL A 1 102 ? -5.134 -1.581 -1.402 1.00 96.25 102 VAL A CA 1
ATOM 773 C C . VAL A 1 102 ? -4.220 -1.566 -2.616 1.00 96.25 102 VAL A C 1
ATOM 775 O O . VAL A 1 102 ? -3.626 -0.541 -2.948 1.00 96.25 102 VAL A O 1
ATOM 778 N N . TYR A 1 103 ? -4.063 -2.725 -3.245 1.00 96.19 103 TYR A N 1
ATOM 779 C CA . TYR A 1 103 ? -3.271 -2.871 -4.453 1.00 96.19 103 TYR A CA 1
ATOM 780 C C . TYR A 1 103 ? -4.118 -2.519 -5.675 1.00 96.19 103 TYR A C 1
ATOM 782 O O . TYR A 1 103 ? -4.958 -3.295 -6.122 1.00 96.19 103 TYR A O 1
ATOM 790 N N . CYS A 1 104 ? -3.891 -1.321 -6.201 1.00 94.38 104 CYS A N 1
ATOM 791 C CA . CYS A 1 104 ? -4.496 -0.836 -7.433 1.00 94.38 104 CYS A CA 1
ATOM 792 C C . CYS A 1 104 ? -3.801 -1.475 -8.645 1.00 94.38 104 CYS A C 1
ATOM 794 O O . CYS A 1 104 ? -2.775 -0.967 -9.104 1.00 94.38 104 CYS A O 1
ATOM 796 N N . CYS A 1 105 ? -4.346 -2.581 -9.150 1.00 93.00 105 CYS A N 1
ATOM 797 C CA . CYS A 1 105 ? -3.800 -3.303 -10.295 1.00 93.00 105 CYS A CA 1
ATOM 798 C C . CYS A 1 105 ? -4.421 -2.819 -11.612 1.00 93.00 105 CYS A C 1
ATOM 800 O O . CYS A 1 105 ? -5.563 -2.369 -11.660 1.00 93.00 105 CYS A O 1
ATOM 802 N N . GLY A 1 106 ? -3.654 -2.898 -12.693 1.00 91.12 106 GLY A N 1
ATOM 803 C CA . GLY A 1 106 ? -4.099 -2.563 -14.039 1.00 91.12 106 GLY A CA 1
ATOM 804 C C . GLY A 1 106 ? -3.070 -3.028 -15.055 1.00 91.12 106 GLY A C 1
ATOM 805 O O . GLY A 1 106 ? -1.906 -3.247 -14.707 1.00 91.12 106 GLY A O 1
ATOM 806 N N . THR A 1 107 ? -3.489 -3.189 -16.306 1.00 91.12 107 THR A N 1
ATOM 807 C CA . THR A 1 107 ? -2.560 -3.586 -17.366 1.00 91.12 107 THR A CA 1
ATOM 808 C C . THR A 1 107 ? -1.510 -2.491 -17.603 1.00 91.12 107 THR A C 1
ATOM 810 O O . THR A 1 107 ? -1.800 -1.303 -17.395 1.00 91.12 107 THR A O 1
ATOM 813 N N . PRO A 1 108 ? -0.287 -2.844 -18.041 1.00 87.81 108 PRO A N 1
ATOM 814 C CA . PRO A 1 108 ? 0.725 -1.857 -18.413 1.00 87.81 108 PRO A CA 1
ATOM 815 C C . PRO A 1 108 ? 0.202 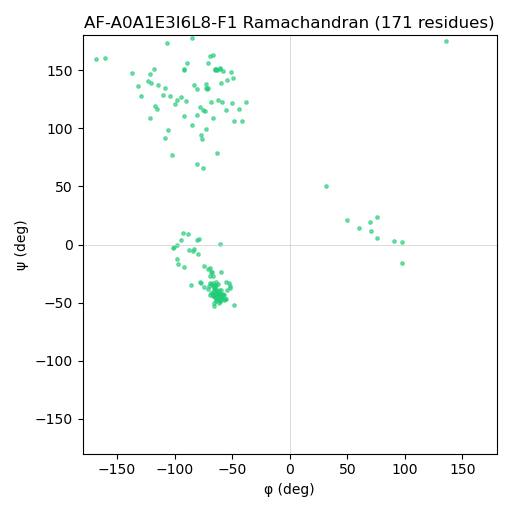-0.821 -19.416 1.00 87.81 108 PRO A C 1
ATOM 817 O O . PRO A 1 108 ? 0.512 0.365 -19.295 1.00 87.81 108 PRO A O 1
ATOM 820 N N . GLU A 1 109 ? -0.642 -1.249 -20.357 1.00 90.06 109 GLU A N 1
ATOM 821 C CA . GLU A 1 109 ? -1.267 -0.400 -21.372 1.00 90.06 109 GLU A CA 1
ATOM 822 C C . GLU A 1 109 ? -2.196 0.638 -20.732 1.00 90.06 109 GLU A C 1
ATOM 824 O O . GLU A 1 109 ? -2.063 1.832 -21.005 1.00 90.06 109 GLU A O 1
ATOM 829 N N . LEU A 1 110 ? -3.076 0.207 -19.820 1.00 91.44 110 LEU A N 1
ATOM 830 C CA . LEU A 1 110 ? -4.001 1.088 -19.104 1.00 91.44 110 LEU A CA 1
ATOM 831 C C . LEU A 1 110 ? -3.253 2.100 -18.225 1.00 91.44 110 LEU A C 1
ATOM 833 O O . LEU A 1 110 ? -3.614 3.278 -18.162 1.00 91.44 110 LEU A O 1
ATOM 837 N N . LEU A 1 111 ? -2.198 1.656 -17.535 1.00 89.94 111 LEU A N 1
ATOM 838 C CA . LEU A 1 111 ? -1.357 2.529 -16.713 1.00 89.94 111 LEU A CA 1
ATOM 839 C C . LEU A 1 111 ? -0.648 3.584 -17.567 1.00 89.94 111 LEU A C 1
ATOM 841 O O . LEU A 1 111 ? -0.622 4.761 -17.195 1.00 89.94 111 LEU A O 1
ATOM 845 N N . HIS A 1 112 ? -0.112 3.175 -18.717 1.00 86.38 112 HIS A N 1
ATOM 846 C CA . HIS A 1 112 ? 0.553 4.070 -19.654 1.00 86.38 112 HIS A CA 1
ATOM 847 C C . HIS A 1 112 ? -0.420 5.104 -20.231 1.00 86.38 112 HIS A C 1
ATOM 849 O O . HIS A 1 112 ? -0.119 6.298 -20.213 1.00 86.38 112 HIS A O 1
ATOM 855 N N . GLU A 1 113 ? -1.609 4.678 -20.667 1.00 88.75 113 GLU A N 1
ATOM 856 C CA . GLU A 1 113 ? -2.664 5.568 -21.163 1.00 88.75 113 GLU A CA 1
ATOM 857 C C . GLU A 1 113 ? -3.054 6.617 -20.112 1.00 88.75 113 GLU A C 1
ATOM 859 O O . GLU A 1 113 ? -3.070 7.820 -20.389 1.00 88.75 113 GLU A O 1
ATOM 864 N N . ARG A 1 114 ? -3.289 6.186 -18.867 1.00 88.38 114 ARG A N 1
ATOM 865 C CA . ARG A 1 114 ? -3.670 7.085 -17.768 1.00 88.38 114 ARG A CA 1
ATOM 866 C C . ARG A 1 114 ? -2.582 8.079 -17.402 1.00 88.38 114 ARG A C 1
ATOM 868 O O . ARG A 1 114 ? -2.902 9.220 -17.073 1.00 88.38 114 ARG A O 1
ATOM 875 N N . ILE A 1 115 ? -1.316 7.666 -17.416 1.00 83.88 115 ILE A N 1
ATOM 876 C CA . ILE A 1 115 ? -0.193 8.569 -17.147 1.00 83.88 115 ILE A CA 1
ATOM 877 C C . ILE A 1 115 ? -0.031 9.567 -18.296 1.00 83.88 115 ILE A C 1
ATOM 879 O O . ILE A 1 115 ? 0.092 10.759 -18.028 1.00 83.88 115 ILE A O 1
ATOM 883 N N . ALA A 1 116 ? -0.122 9.118 -19.550 1.00 82.69 116 ALA A N 1
ATOM 884 C CA . ALA A 1 116 ? -0.024 9.983 -20.725 1.00 82.69 116 ALA A CA 1
ATOM 885 C C . ALA A 1 116 ? -1.150 11.031 -20.791 1.00 82.69 116 ALA A C 1
ATOM 887 O O . ALA A 1 116 ? -0.925 12.163 -21.216 1.00 82.69 116 ALA A O 1
ATOM 888 N N . ALA A 1 117 ? -2.356 10.683 -20.331 1.00 85.06 117 ALA A N 1
ATOM 889 C CA . ALA A 1 117 ? -3.494 11.598 -20.285 1.00 85.06 117 ALA A CA 1
ATOM 890 C C . ALA A 1 117 ? -3.398 12.660 -19.165 1.00 85.06 117 ALA A C 1
ATOM 892 O O . ALA A 1 117 ? -4.101 13.676 -19.219 1.00 85.06 117 ALA A O 1
ATOM 893 N N . ARG A 1 118 ? -2.551 12.463 -18.140 1.00 81.44 118 ARG A N 1
ATOM 894 C CA . ARG A 1 118 ? -2.400 13.419 -17.029 1.00 81.44 118 ARG A CA 1
ATOM 895 C C . ARG A 1 118 ? -1.600 14.642 -17.474 1.00 81.44 118 ARG A C 1
ATOM 897 O O . ARG A 1 118 ? -0.406 14.573 -17.741 1.00 81.44 118 ARG A O 1
ATOM 904 N N . LYS A 1 119 ? -2.250 15.806 -17.469 1.00 66.25 119 LYS A N 1
ATOM 905 C CA . LYS A 1 119 ? -1.587 17.102 -17.673 1.00 66.25 119 LYS A CA 1
ATOM 906 C C . LYS A 1 119 ? -0.936 17.566 -16.363 1.00 66.25 119 LYS A C 1
ATOM 908 O O . LYS A 1 119 ? -1.578 17.527 -15.320 1.00 66.25 119 LYS A O 1
ATOM 913 N N . GLY A 1 120 ? 0.314 18.030 -16.415 1.00 61.03 120 GLY A N 1
ATOM 914 C CA . GLY A 1 120 ? 0.959 18.741 -15.298 1.00 61.03 120 GLY A CA 1
ATOM 915 C C . GLY A 1 120 ? 1.742 17.896 -14.284 1.00 61.03 120 GLY A C 1
ATOM 916 O O . GLY A 1 120 ? 2.282 18.464 -13.342 1.00 61.03 120 GLY A O 1
ATOM 917 N N . HIS A 1 121 ? 1.871 16.579 -14.476 1.00 57.56 121 HIS A N 1
ATOM 918 C CA . HIS A 1 121 ? 2.746 15.737 -13.653 1.00 57.56 121 HIS A CA 1
ATOM 919 C C . HIS A 1 121 ? 3.849 15.130 -14.524 1.00 57.56 121 HIS A C 1
ATOM 921 O O . HIS A 1 121 ? 3.569 14.394 -15.464 1.00 57.56 121 HIS A O 1
ATOM 927 N N . PHE A 1 122 ? 5.109 15.444 -14.216 1.00 52.34 122 PHE A N 1
ATOM 928 C CA . PHE A 1 122 ? 6.297 14.951 -14.922 1.00 52.34 122 PHE A CA 1
ATOM 929 C C . PHE A 1 122 ? 6.571 13.479 -14.544 1.00 52.34 122 PHE A C 1
ATOM 931 O O . PHE A 1 122 ? 7.538 13.165 -13.861 1.00 52.34 122 PHE A O 1
ATOM 938 N N . PHE A 1 123 ? 5.671 12.574 -14.932 1.00 55.28 123 PHE A N 1
ATOM 939 C CA . PHE A 1 123 ? 5.850 11.122 -14.852 1.00 55.28 123 PHE A CA 1
ATOM 940 C C . PHE A 1 123 ? 6.040 10.600 -16.278 1.00 55.28 123 PHE A C 1
ATOM 942 O O . PHE A 1 123 ? 5.077 10.339 -16.994 1.00 55.28 123 PHE A O 1
ATOM 949 N N . GLY A 1 124 ? 7.293 10.519 -16.728 1.00 63.72 124 GLY A N 1
ATOM 950 C CA . GLY A 1 124 ? 7.615 9.965 -18.045 1.00 63.72 124 GLY A CA 1
ATOM 951 C C . GLY A 1 124 ? 7.403 8.447 -18.099 1.00 63.72 124 GLY A C 1
ATOM 952 O O . GLY A 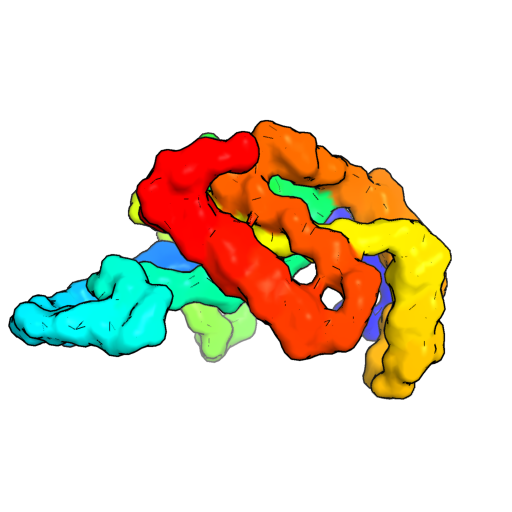1 124 ? 7.502 7.763 -17.080 1.00 63.72 124 GLY A O 1
ATOM 953 N N . ALA A 1 125 ? 7.178 7.904 -19.299 1.00 66.75 125 ALA A N 1
ATOM 954 C CA . ALA A 1 125 ? 6.993 6.466 -19.538 1.00 66.75 125 ALA A CA 1
ATOM 955 C C . ALA A 1 125 ? 8.127 5.590 -18.958 1.00 66.75 125 ALA A C 1
ATOM 957 O O . ALA A 1 125 ? 7.872 4.497 -18.456 1.00 66.75 125 ALA A O 1
ATOM 958 N N . GLN A 1 126 ? 9.366 6.097 -18.946 1.00 68.94 126 GLN A N 1
ATOM 959 C CA . GLN A 1 126 ? 10.523 5.399 -18.368 1.00 68.94 126 GLN A CA 1
ATOM 960 C C . GLN A 1 126 ? 10.408 5.189 -16.848 1.00 68.94 126 GLN A C 1
ATOM 962 O O . GLN A 1 126 ? 10.867 4.177 -16.323 1.00 68.94 126 GLN A O 1
ATOM 967 N N . MET A 1 127 ? 9.759 6.110 -16.130 1.00 75.94 127 MET A N 1
ATOM 968 C CA . MET A 1 127 ? 9.545 5.972 -14.689 1.00 75.94 127 MET A CA 1
ATOM 969 C C . MET A 1 127 ? 8.461 4.932 -14.392 1.00 75.94 127 MET A C 1
ATOM 971 O O . MET A 1 127 ? 8.603 4.164 -13.451 1.00 75.94 127 MET A O 1
ATOM 975 N N . LEU A 1 128 ? 7.407 4.845 -15.212 1.00 81.44 128 LEU A N 1
ATOM 976 C CA . LEU A 1 128 ? 6.425 3.763 -15.082 1.00 81.44 128 LEU A CA 1
ATOM 977 C C . LEU A 1 128 ? 7.098 2.394 -15.253 1.00 81.44 128 LEU A C 1
ATOM 979 O O . LEU A 1 128 ? 6.867 1.498 -14.447 1.00 81.44 128 LEU A O 1
ATOM 983 N N . GLN A 1 129 ? 7.963 2.250 -16.260 1.00 81.38 129 GLN A N 1
ATOM 984 C CA . GLN A 1 129 ? 8.698 1.005 -16.496 1.00 81.38 129 GLN A CA 1
ATOM 985 C C . GLN A 1 129 ? 9.567 0.610 -15.297 1.00 81.38 129 GLN A C 1
ATOM 987 O O . GLN A 1 129 ? 9.525 -0.545 -14.881 1.00 81.38 129 GLN A O 1
ATOM 992 N N . SER A 1 130 ? 10.307 1.551 -14.702 1.00 82.69 130 SER A N 1
ATOM 993 C CA . SER A 1 130 ? 11.132 1.246 -13.527 1.00 82.69 130 SER A CA 1
ATOM 994 C C . SER A 1 130 ? 10.297 0.889 -12.297 1.00 82.69 130 SER A C 1
ATOM 996 O O . SER A 1 130 ? 10.690 0.001 -11.549 1.00 82.69 130 SER A O 1
ATOM 998 N N . GLN A 1 131 ? 9.133 1.522 -12.100 1.00 84.81 131 GLN A N 1
ATOM 999 C CA . GLN A 1 131 ? 8.200 1.172 -11.023 1.00 84.81 131 GLN A CA 1
ATOM 1000 C C . GLN A 1 131 ? 7.610 -0.232 -11.210 1.00 84.81 131 GLN A C 1
ATOM 1002 O O . GLN A 1 131 ? 7.567 -0.997 -10.251 1.00 84.81 131 GLN A O 1
ATOM 1007 N N . LEU A 1 132 ? 7.190 -0.582 -12.431 1.00 86.38 132 LEU A N 1
ATOM 1008 C CA . LEU A 1 132 ? 6.669 -1.915 -12.746 1.00 86.38 132 LEU A CA 1
ATOM 1009 C C . LEU A 1 132 ? 7.745 -2.998 -12.606 1.00 86.38 132 LEU A C 1
ATOM 1011 O O . LEU A 1 132 ? 7.440 -4.091 -12.149 1.00 86.38 132 LEU A O 1
ATOM 1015 N N . ALA A 1 133 ? 9.000 -2.692 -12.941 1.00 86.81 133 ALA A N 1
ATOM 1016 C CA . ALA A 1 133 ? 10.108 -3.639 -12.825 1.00 86.81 133 ALA A CA 1
ATOM 1017 C C . ALA A 1 133 ? 10.455 -4.012 -11.372 1.00 86.81 133 ALA A C 1
ATOM 1019 O O . ALA A 1 133 ? 10.990 -5.090 -11.137 1.00 86.81 133 ALA A O 1
ATOM 1020 N N . ILE A 1 134 ? 10.176 -3.129 -10.407 1.00 87.25 134 ILE A N 1
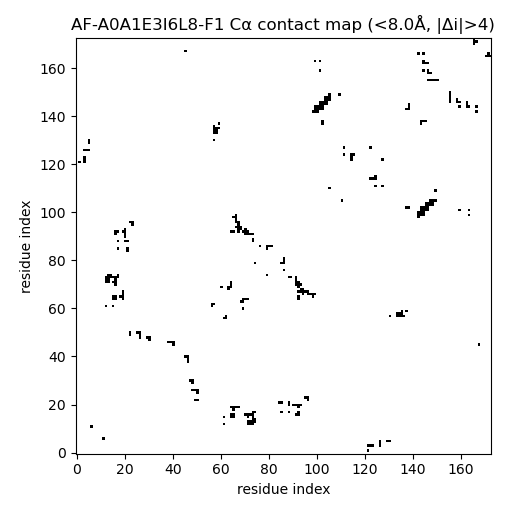ATOM 1021 C CA . ILE A 1 134 ? 10.430 -3.375 -8.976 1.00 87.25 134 ILE A CA 1
ATOM 1022 C C . ILE A 1 134 ? 9.169 -3.778 -8.202 1.00 87.25 134 ILE A C 1
ATOM 1024 O O . ILE A 1 134 ? 9.250 -4.000 -6.995 1.00 87.25 134 ILE A O 1
ATOM 1028 N N . LEU A 1 135 ? 8.010 -3.813 -8.864 1.00 90.81 135 LEU A N 1
ATOM 1029 C CA . LEU A 1 135 ? 6.756 -4.251 -8.269 1.00 90.81 135 LEU A CA 1
ATOM 1030 C C . LEU A 1 135 ? 6.769 -5.773 -8.110 1.00 90.81 135 LEU A C 1
ATOM 1032 O O . LEU A 1 135 ? 6.749 -6.518 -9.083 1.00 90.81 135 LEU A O 1
ATOM 1036 N N . GLU A 1 136 ? 6.738 -6.220 -6.866 1.00 92.06 136 GLU A N 1
ATOM 1037 C CA . GLU A 1 136 ? 6.420 -7.588 -6.483 1.00 92.06 136 GLU A CA 1
ATOM 1038 C C . GLU A 1 136 ? 4.913 -7.647 -6.215 1.00 92.06 136 GLU A C 1
ATOM 1040 O O . GLU A 1 136 ? 4.439 -7.028 -5.256 1.00 92.06 136 GLU A O 1
ATOM 1045 N N . ASP A 1 137 ? 4.165 -8.339 -7.083 1.00 93.94 137 ASP A N 1
ATOM 1046 C CA . ASP A 1 137 ? 2.700 -8.427 -7.030 1.00 93.94 137 ASP A CA 1
ATOM 1047 C C . ASP A 1 137 ? 2.225 -8.936 -5.652 1.00 93.94 137 ASP A C 1
ATOM 1049 O O . ASP A 1 137 ? 2.523 -10.075 -5.290 1.00 93.94 137 ASP A O 1
ATOM 1053 N N . PRO A 1 138 ? 1.490 -8.118 -4.872 1.00 94.31 138 PRO A N 1
ATOM 1054 C CA . PRO A 1 138 ? 1.009 -8.505 -3.549 1.00 94.31 138 PRO A CA 1
ATOM 1055 C C . PRO A 1 138 ? -0.260 -9.374 -3.595 1.00 94.31 138 PRO A C 1
ATOM 1057 O O . PRO A 1 138 ? -0.855 -9.670 -2.554 1.00 94.31 138 PRO A O 1
ATOM 1060 N N . SER A 1 139 ? -0.742 -9.747 -4.783 1.00 93.62 139 SER A N 1
ATOM 1061 C CA . SER A 1 139 ? -1.905 -10.616 -4.944 1.00 93.62 139 SER A CA 1
ATOM 1062 C C . SER A 1 139 ? -1.670 -11.958 -4.250 1.00 93.62 139 SER A C 1
ATOM 1064 O O . SER A 1 139 ? -0.722 -12.679 -4.537 1.00 93.62 139 SER A O 1
ATOM 1066 N N . GLY A 1 140 ? -2.565 -12.300 -3.323 1.00 90.94 140 GLY A N 1
ATOM 1067 C CA . GLY A 1 140 ? -2.457 -13.510 -2.502 1.00 90.94 140 GLY A CA 1
ATOM 1068 C C . GLY A 1 140 ? -1.856 -13.283 -1.114 1.00 90.94 140 GLY A C 1
ATOM 1069 O O . GLY A 1 140 ? -2.085 -14.109 -0.238 1.00 90.94 140 GLY A O 1
ATOM 1070 N N . GLU A 1 141 ? -1.202 -12.146 -0.858 1.00 91.50 141 GLU A N 1
ATOM 1071 C CA . GLU A 1 141 ? -0.772 -11.789 0.497 1.00 91.50 141 GLU A CA 1
ATOM 1072 C C . GLU A 1 141 ? -1.978 -11.554 1.428 1.00 91.50 141 GLU A C 1
ATOM 1074 O O . GLU A 1 141 ? -3.068 -11.128 1.006 1.00 91.50 141 GLU A O 1
ATOM 1079 N N . GLU A 1 142 ? -1.781 -11.814 2.720 1.00 88.69 142 GLU A N 1
ATOM 1080 C CA . GLU A 1 142 ? -2.745 -11.460 3.761 1.00 88.69 142 GLU A CA 1
ATOM 1081 C C . GLU A 1 142 ? -2.912 -9.939 3.863 1.00 88.69 142 GLU A C 1
ATOM 1083 O O . GLU A 1 142 ? -2.003 -9.162 3.558 1.00 88.69 142 GLU A O 1
ATOM 1088 N N . ASP A 1 143 ? -4.103 -9.510 4.285 1.00 91.38 143 ASP A N 1
ATOM 1089 C CA . ASP A 1 143 ? -4.465 -8.098 4.461 1.00 91.38 143 ASP A CA 1
ATOM 1090 C C . ASP A 1 143 ? -4.382 -7.228 3.186 1.00 91.38 143 ASP A C 1
ATOM 1092 O O . ASP A 1 143 ? -4.443 -5.999 3.260 1.00 91.38 143 ASP A O 1
ATOM 1096 N N . VAL A 1 144 ? -4.281 -7.846 2.002 1.00 95.12 144 VAL A N 1
ATOM 1097 C CA . VAL A 1 144 ? -4.253 -7.147 0.707 1.00 95.12 144 VAL A CA 1
ATOM 1098 C C . VAL A 1 144 ? -5.587 -7.264 -0.023 1.00 95.12 144 VAL A C 1
ATOM 1100 O O . VAL A 1 144 ? -6.076 -8.367 -0.274 1.00 95.12 144 VAL A O 1
ATOM 1103 N N . VAL A 1 145 ? -6.137 -6.126 -0.438 1.00 95.69 145 VAL A N 1
ATOM 1104 C CA . VAL A 1 145 ? -7.239 -6.016 -1.397 1.00 95.69 145 VAL A CA 1
ATOM 1105 C C . VAL A 1 145 ? -6.659 -5.725 -2.770 1.00 95.69 145 VAL A C 1
ATOM 1107 O O . VAL A 1 145 ? -5.978 -4.718 -2.943 1.00 95.69 145 VAL A O 1
ATOM 1110 N N . VAL A 1 146 ? -6.981 -6.556 -3.756 1.00 96.00 146 VAL A N 1
ATOM 1111 C CA . VAL A 1 146 ? -6.666 -6.271 -5.159 1.00 96.00 146 VAL A CA 1
ATOM 1112 C C . VAL A 1 146 ? -7.832 -5.500 -5.770 1.00 96.00 146 VAL A C 1
ATOM 1114 O O . VAL A 1 146 ? -8.979 -5.948 -5.718 1.00 96.00 146 VAL A O 1
ATOM 1117 N N . VAL A 1 147 ? -7.546 -4.325 -6.318 1.00 96.69 147 VAL A N 1
ATOM 1118 C CA . VAL A 1 147 ? -8.526 -3.426 -6.923 1.00 96.69 147 VAL A CA 1
ATOM 1119 C C . VAL A 1 147 ? -8.134 -3.186 -8.367 1.00 96.69 147 VAL A C 1
ATOM 1121 O O . VAL A 1 147 ? -7.184 -2.457 -8.640 1.00 96.69 147 VAL A O 1
ATOM 1124 N N . ASP A 1 148 ? -8.909 -3.760 -9.281 1.00 95.56 148 ASP A N 1
ATOM 1125 C CA . ASP A 1 148 ? -8.810 -3.426 -10.695 1.00 95.56 148 ASP A CA 1
ATOM 1126 C C . ASP A 1 148 ? -9.148 -1.945 -10.894 1.00 95.56 148 ASP A C 1
ATOM 1128 O O . ASP A 1 148 ? -10.216 -1.467 -10.477 1.00 95.56 148 ASP A O 1
ATOM 1132 N N . ILE A 1 149 ? -8.219 -1.219 -11.507 1.00 95.44 149 ILE A N 1
ATOM 1133 C CA . ILE A 1 149 ? -8.366 0.202 -11.779 1.00 95.44 149 ILE A CA 1
ATOM 1134 C C . ILE A 1 149 ? -9.132 0.491 -13.068 1.00 95.44 149 ILE A C 1
ATOM 1136 O O . ILE A 1 149 ? -9.394 1.669 -13.316 1.00 95.44 149 ILE A O 1
ATOM 1140 N N . ASP A 1 150 ? -9.490 -0.509 -13.878 1.00 95.19 150 ASP A N 1
ATOM 1141 C CA . ASP A 1 150 ? -10.269 -0.306 -15.098 1.00 95.19 150 ASP A CA 1
ATOM 1142 C C . ASP A 1 150 ? -11.695 0.173 -14.774 1.00 95.19 150 ASP A C 1
ATOM 1144 O O . ASP A 1 150 ? -12.523 -0.540 -14.197 1.00 95.19 150 ASP A O 1
ATOM 1148 N N . GLY A 1 151 ? -11.963 1.440 -15.083 1.00 93.38 151 GLY A N 1
ATOM 1149 C CA . GLY A 1 151 ? -13.159 2.168 -14.663 1.00 93.38 151 GLY A CA 1
ATOM 1150 C C . GLY A 1 151 ? -12.872 3.585 -14.166 1.00 93.38 151 GLY A C 1
ATOM 1151 O O . GLY A 1 151 ? -11.724 4.023 -14.064 1.00 93.38 151 GLY A O 1
ATOM 1152 N N . THR A 1 152 ? -13.932 4.333 -13.862 1.00 93.62 152 THR A N 1
ATOM 1153 C CA . THR A 1 152 ? -13.816 5.705 -13.345 1.00 93.62 152 THR A CA 1
ATOM 1154 C C . THR A 1 152 ? -13.243 5.721 -11.928 1.00 93.62 152 THR A C 1
ATOM 1156 O O . THR A 1 152 ? -13.269 4.716 -11.216 1.00 93.62 152 THR A O 1
ATOM 1159 N N . ARG A 1 153 ? -12.748 6.882 -11.484 1.00 92.00 153 ARG A N 1
ATOM 1160 C CA . ARG A 1 153 ? -12.220 7.053 -10.122 1.00 92.00 153 ARG A CA 1
ATOM 1161 C C . ARG A 1 153 ? -13.248 6.646 -9.064 1.00 92.00 153 ARG A C 1
ATOM 1163 O O . ARG A 1 153 ? -12.882 6.032 -8.069 1.00 92.00 153 ARG A O 1
ATOM 1170 N N . GLU A 1 154 ? -14.512 6.975 -9.296 1.00 95.31 154 GLU A N 1
ATOM 1171 C CA . GLU A 1 154 ? -15.632 6.679 -8.407 1.00 95.31 154 GLU A CA 1
ATOM 1172 C C . GLU A 1 154 ? -15.839 5.162 -8.289 1.00 95.31 154 GLU A C 1
ATOM 1174 O O . GLU A 1 154 ? -15.843 4.630 -7.182 1.00 95.31 154 GLU A O 1
ATOM 1179 N N . VAL A 1 155 ? -15.866 4.444 -9.418 1.00 96.06 155 VAL A N 1
ATOM 1180 C CA . VAL A 1 155 ? -15.991 2.976 -9.443 1.00 96.06 155 VAL A CA 1
ATOM 1181 C C . VAL A 1 155 ? -14.799 2.298 -8.760 1.00 96.06 155 VAL A C 1
ATOM 1183 O O . VAL A 1 155 ? -14.973 1.363 -7.979 1.00 96.06 155 VAL A O 1
ATOM 1186 N N . VAL A 1 156 ? -13.577 2.771 -9.018 1.00 95.88 156 VAL A N 1
ATOM 1187 C CA . VAL A 1 156 ? -12.362 2.242 -8.376 1.00 95.88 156 VAL A CA 1
ATOM 1188 C C . VAL A 1 156 ? -12.389 2.489 -6.864 1.00 95.88 156 VAL A C 1
ATOM 1190 O O . VAL A 1 156 ? -12.061 1.592 -6.087 1.00 95.88 156 VAL A O 1
ATOM 1193 N N . GLY A 1 157 ? -12.843 3.670 -6.432 1.00 95.19 157 GLY A N 1
ATOM 1194 C CA . GLY A 1 157 ? -13.028 4.001 -5.020 1.00 95.19 157 GLY A CA 1
ATOM 1195 C C . GLY A 1 157 ? -14.037 3.082 -4.329 1.00 95.19 157 GLY A C 1
ATOM 1196 O O . GLY A 1 157 ? -13.754 2.553 -3.256 1.00 95.19 157 GLY A O 1
ATOM 1197 N N . GLU A 1 158 ? -15.179 2.812 -4.963 1.00 95.69 158 GLU A N 1
ATOM 1198 C CA . GLU A 1 158 ? -16.184 1.879 -4.439 1.00 95.69 158 GLU A CA 1
ATOM 1199 C C . GLU A 1 158 ? -15.646 0.449 -4.303 1.00 95.69 158 GLU A C 1
ATOM 1201 O O . GLU A 1 158 ? -15.900 -0.216 -3.293 1.00 95.69 158 GLU A O 1
ATOM 1206 N N . ARG A 1 159 ? -14.878 -0.029 -5.293 1.00 96.25 159 ARG A N 1
ATOM 1207 C CA . ARG A 1 159 ? -14.217 -1.345 -5.239 1.00 96.25 159 ARG A CA 1
ATOM 1208 C C . ARG A 1 159 ? -13.236 -1.420 -4.068 1.00 96.25 159 ARG A C 1
ATOM 1210 O O . ARG A 1 159 ? -13.273 -2.395 -3.316 1.00 96.25 159 ARG A O 1
ATOM 1217 N N . ALA A 1 160 ? -12.418 -0.383 -3.878 1.00 95.12 160 ALA A N 1
ATOM 1218 C CA . ALA A 1 160 ? -11.470 -0.299 -2.771 1.00 95.12 160 ALA A CA 1
ATOM 1219 C C . ALA A 1 160 ? -12.174 -0.321 -1.408 1.00 95.12 160 ALA A C 1
ATOM 1221 O O . ALA A 1 160 ? -11.848 -1.157 -0.566 1.00 95.12 160 ALA A O 1
ATOM 1222 N N . VAL A 1 161 ? -13.189 0.528 -1.208 1.00 93.31 161 VAL A N 1
ATOM 1223 C CA . VAL A 1 161 ? -13.962 0.580 0.046 1.00 93.31 161 VAL A CA 1
ATOM 1224 C C . VAL A 1 161 ? -14.623 -0.765 0.339 1.00 93.31 161 VAL A C 1
ATOM 1226 O O . VAL A 1 161 ? -14.544 -1.264 1.463 1.00 93.31 161 VAL A O 1
ATOM 1229 N N . ARG A 1 162 ? -15.241 -1.390 -0.671 1.00 93.44 162 ARG A N 1
ATOM 1230 C CA . ARG A 1 162 ? -15.868 -2.709 -0.529 1.00 93.44 162 ARG A CA 1
ATOM 1231 C C . ARG A 1 162 ? -14.861 -3.773 -0.106 1.00 93.44 162 ARG A C 1
ATOM 1233 O O . ARG A 1 162 ? -15.157 -4.563 0.787 1.00 93.44 162 ARG A O 1
ATOM 1240 N N . GLY A 1 163 ? -13.698 -3.813 -0.750 1.00 92.94 163 GLY A N 1
ATOM 1241 C CA . GLY A 1 163 ? -12.670 -4.800 -0.440 1.00 92.94 163 GLY A CA 1
ATOM 1242 C C . GLY A 1 163 ? -12.080 -4.613 0.957 1.00 92.94 163 GLY A C 1
ATOM 1243 O O . GLY A 1 163 ? -11.957 -5.585 1.698 1.00 92.94 163 GLY A O 1
ATOM 1244 N N . VAL A 1 164 ? -11.806 -3.369 1.362 1.00 91.44 164 VAL A N 1
ATOM 1245 C CA . VAL A 1 164 ? -11.299 -3.070 2.711 1.00 91.44 164 VAL A CA 1
ATOM 1246 C C . VAL A 1 164 ? -12.328 -3.446 3.774 1.00 91.44 164 VAL A C 1
ATOM 1248 O O . VAL A 1 164 ? -11.969 -4.059 4.774 1.00 91.44 164 VAL A O 1
ATOM 1251 N N . ARG A 1 165 ? -13.617 -3.161 3.545 1.00 89.56 165 ARG A N 1
ATOM 1252 C CA . ARG A 1 165 ? -14.690 -3.553 4.470 1.00 89.56 165 ARG A CA 1
ATOM 1253 C C . ARG A 1 165 ? -14.719 -5.066 4.716 1.00 89.56 165 ARG A C 1
ATOM 1255 O O . ARG A 1 165 ? -14.789 -5.474 5.867 1.00 89.56 165 ARG A O 1
ATOM 1262 N N . ARG A 1 166 ? -14.566 -5.889 3.671 1.00 88.94 166 ARG A N 1
ATOM 1263 C CA . ARG A 1 166 ? -14.508 -7.358 3.819 1.00 88.94 166 ARG A CA 1
ATOM 1264 C C . ARG A 1 166 ? -13.344 -7.819 4.693 1.00 88.94 166 ARG A C 1
ATOM 1266 O O . ARG A 1 166 ? -13.544 -8.677 5.547 1.00 88.94 166 ARG A O 1
ATOM 1273 N N . LEU A 1 167 ? -12.157 -7.230 4.508 1.00 87.00 167 LEU A N 1
ATOM 1274 C CA . LEU A 1 167 ? -10.990 -7.546 5.339 1.00 87.00 167 LEU A CA 1
ATOM 1275 C C . LEU A 1 167 ? -11.216 -7.167 6.805 1.00 87.00 167 LEU A C 1
ATOM 1277 O O . LEU A 1 167 ? -10.843 -7.917 7.700 1.00 87.00 167 LEU A O 1
ATOM 1281 N N . LEU A 1 168 ? -11.853 -6.021 7.050 1.00 83.19 168 LEU A N 1
ATOM 1282 C CA . LEU A 1 168 ? -12.168 -5.556 8.400 1.00 83.19 168 LEU A CA 1
ATOM 1283 C C . LEU A 1 168 ? -13.227 -6.420 9.098 1.00 83.19 168 LEU A C 1
ATOM 1285 O O . LEU A 1 168 ? -13.155 -6.599 10.310 1.00 83.19 168 LEU A O 1
ATOM 1289 N N . GLU A 1 169 ? -14.187 -6.953 8.345 1.00 81.25 169 GLU A N 1
ATOM 1290 C CA . GLU A 1 169 ? -15.258 -7.827 8.840 1.00 81.25 169 GLU A CA 1
ATOM 1291 C C . GLU A 1 169 ? -14.824 -9.300 8.970 1.00 81.25 169 GLU A C 1
ATOM 1293 O O . GLU A 1 169 ? -15.599 -10.128 9.444 1.00 81.25 169 GLU A O 1
ATOM 1298 N N . GLY A 1 170 ? -13.594 -9.644 8.567 1.00 68.81 170 GLY A N 1
ATOM 1299 C CA . GLY A 1 170 ? -13.071 -11.012 8.638 1.00 68.81 170 GLY A CA 1
ATOM 1300 C C . GLY A 1 170 ? -13.727 -11.983 7.652 1.00 68.81 170 GLY A C 1
ATOM 1301 O O . GLY A 1 170 ? -13.649 -13.196 7.842 1.00 68.81 170 GLY A O 1
ATOM 1302 N N . VAL A 1 171 ? -14.380 -11.473 6.602 1.00 58.31 171 VAL A N 1
ATOM 1303 C CA . VAL A 1 171 ? -14.966 -12.308 5.547 1.00 58.31 171 VAL A CA 1
ATOM 1304 C C . VAL A 1 171 ? -13.830 -12.765 4.620 1.00 58.31 171 VAL A C 1
ATOM 1306 O O . VAL A 1 171 ? -13.171 -11.903 4.028 1.00 58.31 171 VAL A O 1
ATOM 1309 N N . PRO A 1 172 ? -13.558 -14.079 4.488 1.00 51.78 172 PRO A N 1
ATOM 1310 C CA . PRO A 1 172 ? -12.471 -14.571 3.643 1.00 51.78 172 PRO A CA 1
ATOM 1311 C C . PRO A 1 172 ? -12.653 -14.175 2.166 1.00 51.78 172 PRO A C 1
ATOM 1313 O O . PRO A 1 172 ? -13.778 -13.942 1.714 1.00 51.78 172 PRO A O 1
ATOM 1316 N N . LYS A 1 173 ? -11.515 -14.054 1.461 1.00 51.72 173 LYS A N 1
ATOM 1317 C CA . LYS A 1 173 ? -11.397 -13.617 0.056 1.00 51.72 173 LYS A CA 1
ATOM 1318 C C . LYS A 1 173 ? -12.210 -14.478 -0.908 1.00 51.72 173 LYS A C 1
ATOM 1320 O O . LYS A 1 173 ? -12.165 -15.718 -0.764 1.00 51.72 173 LYS A O 1
#

Radius of gyration: 17.83 Å; Cα contacts (8 Å, |Δi|>4): 182; chains: 1; bounding box: 42×36×47 Å

Sequence (173 aa):
MSRGEALSDEDRLPWLALIRSTAERVCKEESEKGEVEGGKAGEGGIGRPGVVIACSALKGWYRDILRGVVEADPPPKDDLVEDHPASNAHHRATSNLKTYFVYCCGTPELLHERIAARKGHFFGAQMLQSQLAILEDPSGEEDVVVVDIDGTREVVGERAVRGVRRLLEGVPK

Solvent-accessible surface area (backbone atoms only — not comparable to full-atom values): 10647 Å² total; per-residue (Å²): 131,90,81,67,69,78,80,54,68,79,68,43,42,24,54,46,17,42,55,31,28,47,47,49,50,52,33,48,54,54,48,70,75,42,82,69,75,86,64,72,52,59,97,91,54,88,75,66,70,77,83,88,78,96,73,79,65,34,37,64,70,53,43,33,30,50,37,19,81,36,80,40,64,55,60,62,69,88,81,41,55,87,87,39,91,55,67,79,57,83,53,70,32,54,62,87,51,91,58,72,44,79,43,76,42,70,56,73,66,59,51,49,53,55,48,72,69,46,81,94,62,96,65,52,73,68,47,54,52,56,53,58,72,51,45,49,81,59,80,87,46,84,60,48,33,81,28,65,48,84,65,54,73,66,58,34,49,53,49,44,53,54,42,51,50,34,63,74,70,68,52,80,133

InterPro domains:
  IPR006001 Carbohydrate kinase, thermoresistant glucokinase [PTHR43442] (1-159)
  IPR006001 Carbohydrate kinase, thermoresistant glucokinase [cd02021] (1-149)
  IPR027417 P-loop containing nucleoside triphosphate hydrolase [G3DSA:3.40.50.300] (1-170)
  IPR027417 P-loop containing nucleoside triphosphate hydrolase [SSF52540] (3-165)

Organism: NCBI:txid1295533

=== Feature glossary ===
Annotated list of the representations used here:

Nearest PDB structures. The Foldseek neighbor list gives the closest experimentally determined structures in the PDB, ranked by structural alignment. TM-score near 1 means near-identical fold; near 0.3 means only rough topology match. This is how one finds what a novel AlphaFold prediction most resembles in the solved-structure universe.

Foldseek 3Di. Foldseek's 3Di representation compresses backbone geometry into a per-residue letter drawn from a learned twenty-state alphabet. It captures the tertiary interaction pattern around each residue — which residues are packed against it in space, regardless of where they are in sequence.

Radius of gyration, Cα contacts, bounding box. Radius of gyration (Rg) is the root-mean-square distance of Cα atoms from their centroid — a single number for overall size and compactness. A globular domain of N residues has Rg ≈ 2.2·N^0.38 Å; an extended or disordered chain has a much larger Rg. The Cα contact count is the number of residue pairs whose Cα atoms are within 8 Å and are more than four positions apart in sequence — a standard proxy for tertiary packing density. The bounding box is the smallest axis-aligned box enclosing all Cα atoms.

InterPro / GO / CATH / organism. The annotation block draws on four external resources. InterPro: which protein families and domains the sequence belongs to. GO: standardized terms for what the protein does, what process it participates in, and where in the cell it acts. CATH: which structural fold it has in the CATH hierarchy. Organism: the species of origin.

mmCIF coordinates. The mmCIF block holds the 3D Cartesian coordinates of each backbone atom (N, Cα, C, O) in ångströms. mmCIF is the PDB's canonical archive format — a tagged-loop text representation of the atomic model.

pLDDT. pLDDT is the predicted lDDT-Cα score: AlphaFold's confidence that the local environment of each residue (all inter-atomic distances within 15 Å) is correctly placed. It is a per-residue number between 0 and 100, with higher meaning more reliable.

Backbone torsions (φ/ψ). φ (phi) and ψ (psi) are the two rotatable backbone dihedrals per residue: φ is the C(i-1)–N–Cα–C torsion, ψ is the N–Cα–C–N(i+1) torsion, both in degrees on (−180°, 180°]. α-helical residues cluster near (−60°, −45°); β-strand residues near (−120°, +130°). A Ramachandran plot is simply a scatter of (φ, ψ) for every residue.

B-factor. For experimental (PDB) structures, the B-factor (temperature factor) quantifies the positional spread of each atom in the crystal — a combination of thermal vibration and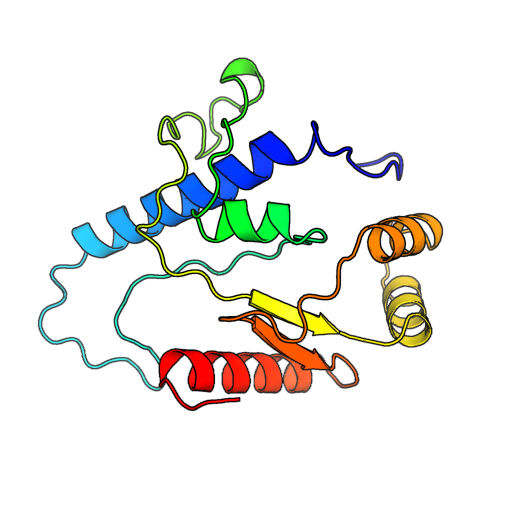 static disorder — in units of Å². High B-factors mark flexible loops or poorly resolved regions; low B-factors mark the rigid, well-ordered core.

Secondary structure (3-state, P-SEA). SS3 is a coarse helix/strand/coil call (letters a/b/c) made by the P-SEA algorithm from inter-Cα distances and dihedrals. It is less detailed than DSSP but needs only Cα positions.

Predicted aligned error. Predicted aligned error is AlphaFold's pairwise confidence. Unlike pLDDT (per-residue), PAE is per-residue-pair and captures whether two parts of the structure are correctly placed relative to each other. Units are ångströms of expected positional error.

Solvent-accessible surface area. Solvent-accessible surface area (SASA) is the area in Å² traced out by the centre of a 1.4 Å probe sphere (a water molecule) rolled over the protein's van der Waals surface (Shrake–Rupley / Lee–Richards construction). Buried residues have near-zero SASA; fully exposed residues can exceed 200 Å². The total SASA scales roughly with the number of surface residues.

Secondary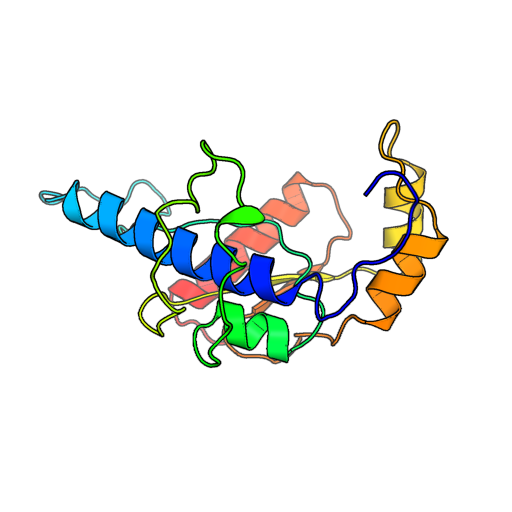 structure (8-state, DSSP). The SS8 string is DSSP's per-residue secondary-structure call. α-helix (H) means an i→i+4 H-bond ladder; β-strand (E) means the residue participates in a β-sheet; 3₁₀ (G) and π (I) are tighter and wider helices; T/S are turns/bends; '-' is loop.

Rendered structure images. Structure images are PyMOL renders from six orthogonal camera directions. Cartoon representation draws helices as coils and strands as arrows; sticks shows the backbone as bonds; surface shows the solvent-excluded envelope. Rainbow coloring maps sequence position to hue (blue→red, N→C); chain coloring assigns a distinct color per polypeptide.

Sequence. The amino-acid sequence is the protein's primary structure: the linear order of residues from the N-terminus to the C-terminus, written in one-letter code. Everything else here — the 3D coordinates, the secondary structure, the domain annotations — is ultimately a consequence of this string.

Contact-map, Ramachandran, and PAE plots. Three diagnostic plots accompany the record. The Cα contact map visualizes the tertiary structure as a 2D adjacency matrix (8 Å cutoff, sequence-local contacts suppressed). The Ramachandran plot shows the distribution of backbone (φ, ψ) torsio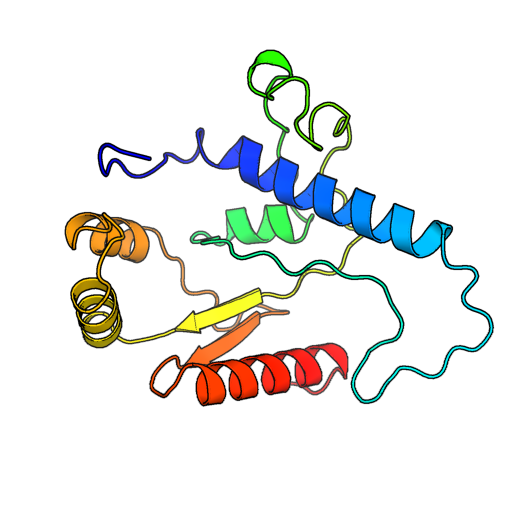ns, with points in the α and β basins reflecting secondary structure content. The PAE plot shows AlphaFold's inter-residue confidence as a color matrix.